Protein AF-X1JYY4-F1 (afdb_monomer_lite)

pLDDT: mean 80.19, std 21.96, range [27.48, 98.62]

Sequence (193 aa):
MLKKVIFFLTIFFLFSGRIVFSYWSSGLPEPIELAYSFTERDNQKGDFDLAREAQFNAVLDYSLLSRSEEHIENYLDLCNQFGFKVFVPLPYYDNETKILDKDEIKRQVERWKSHSAIYSWYILDEPVLHEVPRALQKEFYDFVKSLDSRPISMAVNGTNSAGKWKTYFSEEAFDILFLVVYPYVKGTAQYAE

Structure (mmCIF, N/CA/C/O backbone):
data_AF-X1JYY4-F1
#
_entry.id   AF-X1JYY4-F1
#
loop_
_atom_site.group_PDB
_atom_site.id
_atom_site.type_symbol
_atom_site.label_atom_id
_atom_site.label_alt_id
_atom_site.label_comp_id
_atom_site.label_asym_id
_atom_site.label_entity_id
_atom_site.label_seq_id
_atom_site.pdbx_PDB_ins_code
_atom_site.Cartn_x
_atom_site.Cartn_y
_atom_site.Cartn_z
_atom_site.occupancy
_atom_site.B_iso_or_equiv
_atom_site.auth_seq_id
_atom_site.auth_comp_id
_atom_site.auth_asym_id
_atom_site.auth_atom_id
_atom_site.pdbx_PDB_model_num
ATOM 1 N N . MET A 1 1 ? -11.266 -32.793 -3.870 1.00 36.59 1 MET A N 1
ATOM 2 C CA . MET A 1 1 ? -11.332 -32.560 -2.410 1.00 36.59 1 MET A CA 1
ATOM 3 C C . MET A 1 1 ? -12.656 -31.886 -2.079 1.00 36.59 1 MET A C 1
ATOM 5 O O . MET A 1 1 ? -13.112 -31.050 -2.845 1.00 36.59 1 MET A O 1
ATOM 9 N N . LEU A 1 2 ? -13.306 -32.361 -1.017 1.00 29.98 2 LEU A N 1
ATOM 10 C CA . LEU A 1 2 ? -14.715 -32.162 -0.661 1.00 29.98 2 LEU A CA 1
ATOM 11 C C . LEU A 1 2 ? -15.041 -30.696 -0.291 1.00 29.98 2 LEU A C 1
ATOM 13 O O . LEU A 1 2 ? -14.384 -30.133 0.582 1.00 29.98 2 LEU A O 1
ATOM 17 N N . LYS A 1 3 ? -16.083 -30.104 -0.897 1.00 31.23 3 LYS A N 1
ATOM 18 C CA . LYS A 1 3 ? -16.700 -28.852 -0.420 1.00 31.23 3 LYS A CA 1
ATOM 19 C C . LYS A 1 3 ? -17.420 -29.143 0.901 1.00 31.23 3 LYS A C 1
ATOM 21 O O . LYS A 1 3 ? -18.300 -30.000 0.930 1.00 31.23 3 LYS A O 1
ATOM 26 N N . LYS A 1 4 ? -17.053 -28.460 1.988 1.00 35.31 4 LYS A N 1
ATOM 27 C CA . LYS A 1 4 ? -17.782 -28.542 3.262 1.00 35.31 4 LYS A CA 1
ATOM 28 C C . LYS A 1 4 ? -18.900 -27.501 3.268 1.00 35.31 4 LYS A C 1
ATOM 30 O O . LYS A 1 4 ? -18.634 -26.309 3.194 1.00 35.31 4 LYS A O 1
ATOM 35 N N . VAL A 1 5 ? -20.137 -27.981 3.342 1.00 37.3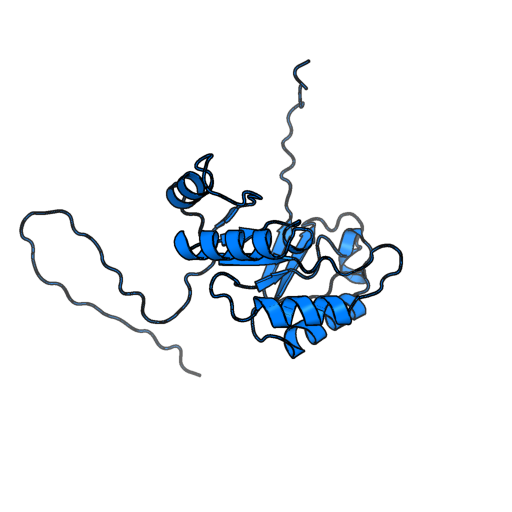8 5 VAL A N 1
ATOM 36 C CA . VAL A 1 5 ? -21.329 -27.202 3.693 1.00 37.38 5 VAL A CA 1
ATOM 37 C C . VAL A 1 5 ? -21.455 -27.245 5.214 1.00 37.38 5 VAL A C 1
ATOM 39 O O . VAL A 1 5 ? -21.357 -28.325 5.795 1.00 37.38 5 VAL A O 1
ATOM 42 N N . ILE A 1 6 ? -21.666 -26.096 5.855 1.00 33.28 6 ILE A N 1
ATOM 43 C CA . ILE A 1 6 ? -22.003 -26.015 7.279 1.00 33.28 6 ILE A CA 1
ATOM 44 C C . ILE A 1 6 ? -23.371 -25.343 7.384 1.00 33.28 6 ILE A C 1
ATOM 46 O O . ILE A 1 6 ? -23.544 -24.201 6.972 1.00 33.28 6 ILE A O 1
ATOM 50 N N . PHE A 1 7 ? -24.339 -26.088 7.914 1.00 27.48 7 PHE A N 1
ATOM 51 C CA . PHE A 1 7 ? -25.627 -25.583 8.374 1.00 27.48 7 PHE A CA 1
ATOM 52 C C . PHE A 1 7 ? -25.518 -25.341 9.879 1.00 27.48 7 PHE A C 1
ATOM 54 O O . PHE A 1 7 ? -25.084 -26.237 10.600 1.00 27.48 7 PHE A O 1
ATOM 61 N N . PHE A 1 8 ? -25.981 -24.189 10.358 1.00 28.59 8 PHE A N 1
ATOM 62 C CA . PHE A 1 8 ? -26.399 -24.050 11.749 1.00 28.59 8 PHE A CA 1
ATOM 63 C C . PHE A 1 8 ? -27.784 -23.422 11.793 1.00 28.59 8 PHE A C 1
ATOM 65 O O . PHE A 1 8 ? -28.005 -22.308 11.327 1.00 28.59 8 PHE A O 1
ATOM 72 N N . LEU A 1 9 ? -28.716 -24.192 12.342 1.00 30.77 9 LEU A N 1
ATOM 73 C CA . LEU A 1 9 ? -30.074 -23.790 12.643 1.00 30.77 9 LEU A CA 1
ATOM 74 C C . LEU A 1 9 ? -30.257 -23.998 14.143 1.00 30.77 9 LEU A C 1
ATOM 76 O O . LEU A 1 9 ? -30.171 -25.129 14.614 1.00 30.77 9 LEU A O 1
ATOM 80 N N . THR A 1 10 ? -30.536 -22.926 14.879 1.00 30.42 10 THR A N 1
ATOM 81 C CA . THR A 1 10 ? -31.195 -23.053 16.182 1.00 30.42 10 THR A CA 1
ATOM 82 C C . THR A 1 10 ? -32.094 -21.847 16.409 1.00 30.42 10 THR A C 1
ATOM 84 O O . THR A 1 10 ? -31.636 -20.710 16.452 1.00 30.42 10 THR A O 1
ATOM 87 N N . ILE A 1 11 ? -33.391 -22.133 16.506 1.00 36.34 11 ILE A N 1
ATOM 88 C CA . ILE A 1 11 ? -34.486 -21.214 16.818 1.00 36.34 11 ILE A CA 1
ATOM 89 C C . ILE A 1 11 ? -34.796 -21.360 18.310 1.00 36.34 11 ILE A C 1
ATOM 91 O O . ILE A 1 11 ? -34.953 -22.489 18.769 1.00 36.34 11 ILE A O 1
ATOM 95 N N . PHE A 1 12 ? -34.984 -20.250 19.031 1.00 29.80 12 PHE A N 1
ATOM 96 C CA . PHE A 1 12 ? -35.854 -20.203 20.212 1.00 29.80 12 PHE A CA 1
ATOM 97 C C . PHE A 1 12 ? -36.648 -18.887 20.263 1.00 29.80 12 PHE A C 1
ATOM 99 O O . PHE A 1 12 ? -36.239 -17.867 19.716 1.00 29.80 12 PHE A O 1
ATOM 106 N N . PHE A 1 13 ? -37.843 -18.992 20.844 1.00 31.72 13 PHE A N 1
ATOM 107 C CA . PHE A 1 13 ? -39.021 -18.144 20.660 1.00 31.72 13 PHE A CA 1
ATOM 108 C C . PHE A 1 13 ? -38.984 -16.741 21.301 1.00 31.72 13 PHE A C 1
ATOM 110 O O . PHE A 1 13 ? -38.351 -16.501 22.323 1.00 31.72 13 PHE A O 1
ATOM 117 N N . LEU A 1 14 ? -39.787 -15.873 20.672 1.00 39.22 14 LEU A N 1
ATOM 118 C CA . LEU A 1 14 ? -40.297 -14.541 21.029 1.00 39.22 14 LEU A CA 1
ATOM 119 C C . LEU A 1 14 ? -40.527 -14.264 22.525 1.00 39.22 14 LEU A C 1
ATOM 121 O O . LEU A 1 14 ? -41.313 -14.968 23.143 1.00 39.22 14 LEU A O 1
ATOM 125 N N . PHE A 1 15 ? -40.024 -13.123 23.015 1.00 35.31 15 PHE A N 1
ATOM 126 C CA . PHE A 1 15 ? -40.777 -12.167 23.844 1.00 35.31 15 PHE A CA 1
ATOM 127 C C . PHE A 1 15 ? -40.139 -10.767 23.720 1.00 35.31 15 PHE A C 1
ATOM 129 O O . PHE A 1 15 ? -38.940 -10.615 23.910 1.00 35.31 15 PHE A O 1
ATOM 136 N N . SER A 1 16 ? -40.955 -9.778 23.336 1.00 46.66 16 SER A N 1
ATOM 137 C CA . SER A 1 16 ? -40.763 -8.314 23.418 1.00 46.66 16 SER A CA 1
ATOM 138 C C . SER A 1 16 ? -39.333 -7.746 23.540 1.00 46.66 16 SER A C 1
ATOM 140 O O . SER A 1 16 ? -38.724 -7.795 24.605 1.00 46.66 16 SER A O 1
ATOM 142 N N . GLY A 1 17 ? -38.892 -7.022 22.510 1.00 38.91 17 GLY A N 1
ATOM 143 C CA . GLY A 1 17 ? -37.749 -6.106 22.586 1.00 38.91 17 GLY A CA 1
ATOM 144 C C . GLY A 1 17 ? -36.721 -6.382 21.499 1.00 38.91 17 GLY A C 1
ATOM 145 O O . GLY A 1 17 ? -36.408 -7.531 21.220 1.00 38.91 17 GLY A O 1
ATOM 146 N N . ARG A 1 18 ? -36.264 -5.308 20.847 1.00 40.97 18 ARG A N 1
ATOM 147 C CA . ARG A 1 18 ? -35.261 -5.262 19.770 1.00 40.97 18 ARG A CA 1
ATOM 148 C C . ARG A 1 18 ? -34.323 -6.475 19.752 1.00 40.97 18 ARG A C 1
ATOM 150 O O . ARG A 1 18 ? -33.502 -6.646 20.648 1.00 40.97 18 ARG A O 1
ATOM 157 N N . ILE A 1 19 ? -34.422 -7.262 18.684 1.00 38.00 19 ILE A N 1
ATOM 158 C CA . ILE A 1 19 ? -33.446 -8.299 18.362 1.00 38.00 19 ILE A CA 1
ATOM 159 C C . ILE A 1 19 ? -32.136 -7.582 18.028 1.00 38.00 19 ILE A C 1
ATOM 161 O O . ILE A 1 19 ? -31.987 -7.007 16.952 1.00 38.00 19 ILE A O 1
ATOM 165 N N . VAL A 1 20 ? -31.204 -7.579 18.976 1.00 36.88 20 VAL A N 1
ATOM 166 C CA . VAL A 1 20 ? -29.798 -7.290 18.709 1.00 36.88 20 VAL A CA 1
ATOM 167 C C . VAL A 1 20 ? -29.191 -8.609 18.259 1.00 36.88 20 VAL A C 1
ATOM 169 O O . VAL A 1 20 ? -29.018 -9.527 19.059 1.00 36.88 20 VAL A O 1
ATOM 172 N N . PHE A 1 21 ? -28.906 -8.731 16.966 1.00 34.28 21 PHE A N 1
ATOM 173 C CA . PHE A 1 21 ? -28.069 -9.815 16.476 1.00 34.28 21 PHE A CA 1
ATOM 174 C C . PHE A 1 21 ? -26.639 -9.544 16.945 1.00 34.28 21 PHE A C 1
ATOM 176 O O . PHE A 1 21 ? -25.903 -8.796 16.309 1.00 34.28 21 PHE A O 1
ATOM 183 N N . SER A 1 22 ? -26.230 -10.142 18.063 1.00 36.78 22 SER A N 1
ATOM 184 C CA . SER A 1 22 ? -24.809 -10.301 18.353 1.00 36.78 22 SER A CA 1
ATOM 185 C C . SER A 1 22 ? -24.292 -11.437 17.472 1.00 36.78 22 SER A C 1
ATOM 187 O O . SER A 1 22 ? -24.305 -12.606 17.866 1.00 36.78 22 SER A O 1
ATOM 189 N N . TYR A 1 23 ? -23.883 -11.115 16.247 1.00 39.69 23 TYR A N 1
ATOM 190 C CA . TYR A 1 23 ? -23.052 -12.031 15.480 1.00 39.69 23 TYR A CA 1
ATOM 191 C C . TYR A 1 23 ? -21.694 -12.102 16.166 1.00 39.69 23 TYR A C 1
ATOM 193 O O . TYR A 1 23 ? -20.852 -11.219 16.028 1.00 39.69 23 TYR A O 1
ATOM 201 N N . TRP A 1 24 ? -21.480 -13.165 16.936 1.00 37.69 24 TRP A N 1
ATOM 202 C CA . TRP A 1 24 ? -20.137 -13.552 17.326 1.00 37.69 24 TRP A CA 1
ATOM 203 C C . TRP A 1 24 ? -19.495 -14.199 16.093 1.00 37.69 24 TRP A C 1
ATOM 205 O O . TRP A 1 24 ? -19.620 -15.400 15.861 1.00 37.69 24 TRP A O 1
ATOM 215 N N . SER A 1 25 ? -18.899 -13.368 15.234 1.00 37.44 25 SER A N 1
ATOM 216 C CA . SER A 1 25 ? -18.119 -13.827 14.086 1.00 37.44 25 SER A CA 1
ATOM 217 C C . SER A 1 25 ? -16.804 -14.405 14.599 1.00 37.44 25 SER A C 1
ATOM 219 O O . SER A 1 25 ? -15.826 -13.703 14.855 1.00 37.44 25 SER A O 1
ATOM 221 N N . SER A 1 26 ? -16.792 -15.715 14.821 1.00 44.28 26 SER A N 1
ATOM 222 C CA . SER A 1 26 ? -15.558 -16.459 15.006 1.00 44.28 26 SER A CA 1
ATOM 223 C C . SER A 1 26 ? -14.869 -16.638 13.648 1.00 44.28 26 SER A C 1
ATOM 225 O O . SER A 1 26 ? -15.273 -17.489 12.857 1.00 44.28 26 SER A O 1
ATOM 227 N N . GLY A 1 27 ? -13.778 -15.904 13.422 1.00 48.97 27 GLY A N 1
ATOM 228 C CA . GLY A 1 27 ? -12.585 -16.511 12.821 1.00 48.97 27 GLY A CA 1
ATOM 229 C C . GLY A 1 27 ? -12.212 -16.183 11.376 1.00 48.97 27 GLY A C 1
ATOM 230 O O . GLY A 1 27 ? -11.306 -16.838 10.870 1.00 48.97 27 GLY A O 1
ATOM 231 N N . LEU A 1 28 ? -12.807 -15.184 10.724 1.00 43.47 28 LEU A N 1
ATOM 232 C CA . LEU A 1 28 ? -12.236 -14.584 9.510 1.00 43.47 28 LEU A CA 1
ATOM 233 C C . LEU A 1 28 ? -12.410 -13.060 9.583 1.00 43.47 28 LEU A C 1
ATOM 235 O O . LEU A 1 28 ? -13.493 -12.621 9.972 1.00 43.47 28 LEU A O 1
ATOM 239 N N . PRO A 1 29 ? -11.382 -12.245 9.266 1.00 55.47 29 PRO A N 1
ATOM 240 C CA . PRO A 1 29 ? -11.588 -10.808 9.111 1.00 55.47 29 PRO A CA 1
ATOM 241 C C . PRO A 1 29 ? -12.682 -10.597 8.062 1.00 55.47 29 PRO A C 1
ATOM 243 O O . PRO A 1 29 ? -12.663 -11.262 7.023 1.00 55.47 29 PRO A O 1
ATOM 246 N N . GLU A 1 30 ? -13.651 -9.729 8.362 1.00 61.47 30 GLU A N 1
ATOM 247 C CA . GLU A 1 30 ? -14.709 -9.385 7.412 1.00 61.47 30 GLU A CA 1
ATOM 248 C C . GLU A 1 30 ? -14.079 -8.999 6.063 1.00 61.47 30 GLU A C 1
ATOM 250 O O . GLU A 1 30 ? -13.022 -8.351 6.046 1.00 61.47 30 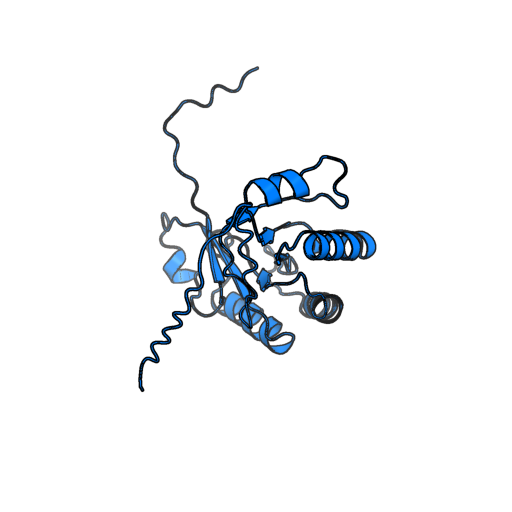GLU A O 1
ATOM 255 N N . PRO A 1 31 ? -14.653 -9.445 4.930 1.00 69.31 31 PRO A N 1
ATOM 256 C CA . PRO A 1 31 ? -14.158 -9.033 3.626 1.00 69.31 31 PRO A CA 1
ATOM 257 C C . PRO A 1 31 ? -14.194 -7.505 3.544 1.00 69.31 31 PRO A C 1
ATOM 259 O O . PRO A 1 31 ? -15.103 -6.873 4.076 1.00 69.31 31 PRO A O 1
ATOM 262 N N . ILE A 1 32 ? -13.206 -6.897 2.892 1.00 69.44 32 ILE A N 1
ATOM 263 C CA . ILE A 1 32 ? -13.268 -5.459 2.634 1.00 69.44 32 ILE A CA 1
ATOM 264 C C . ILE A 1 32 ? -14.352 -5.226 1.590 1.00 69.44 32 ILE A C 1
ATOM 266 O O . ILE A 1 32 ? -14.244 -5.717 0.467 1.00 69.44 32 ILE A O 1
ATOM 270 N N . GLU A 1 33 ? -15.396 -4.503 1.980 1.00 63.25 33 GLU A N 1
ATOM 271 C CA . GLU A 1 33 ? -16.565 -4.258 1.134 1.00 63.25 33 GLU A CA 1
ATOM 272 C C . GLU A 1 33 ? -16.468 -2.887 0.469 1.00 63.25 33 GLU A C 1
ATOM 274 O O . GLU A 1 33 ? -16.776 -2.743 -0.714 1.00 63.25 33 GLU A O 1
ATOM 279 N N . LEU A 1 34 ? -15.980 -1.889 1.210 1.00 63.00 34 LEU A N 1
ATOM 280 C CA . LEU A 1 34 ? -15.858 -0.512 0.752 1.00 63.00 34 LEU A CA 1
ATOM 281 C C . LEU A 1 34 ? -14.625 0.143 1.387 1.00 63.00 34 LEU A C 1
ATOM 283 O O . LEU A 1 34 ? -14.460 0.121 2.611 1.00 63.00 34 LEU A O 1
ATOM 287 N N . ALA A 1 35 ? -13.781 0.747 0.544 1.00 72.31 35 ALA A N 1
ATOM 288 C CA . ALA A 1 35 ? -12.615 1.516 0.966 1.00 72.31 35 ALA A CA 1
ATOM 289 C C . ALA A 1 35 ? -12.848 3.022 0.772 1.00 72.31 35 ALA A C 1
ATOM 291 O O . ALA A 1 35 ? -13.254 3.441 -0.313 1.00 72.31 35 ALA A O 1
ATOM 292 N N . TYR A 1 36 ? -12.579 3.828 1.801 1.00 73.81 36 TYR A N 1
ATOM 293 C CA . TYR A 1 36 ? -12.658 5.294 1.740 1.00 73.81 36 TYR A CA 1
ATOM 294 C C . TYR A 1 36 ? -11.274 5.929 1.918 1.00 73.81 36 TYR A C 1
ATOM 296 O O . TYR A 1 36 ? -10.419 5.381 2.610 1.00 73.81 36 TYR A O 1
ATOM 304 N N . SER A 1 37 ? -11.030 7.088 1.309 1.00 74.56 37 SER A N 1
ATOM 305 C CA . SER A 1 37 ? -9.772 7.816 1.499 1.00 74.56 37 SER A CA 1
ATOM 306 C C . SER A 1 37 ? -9.997 9.004 2.425 1.00 74.56 37 SER A C 1
ATOM 308 O O . SER A 1 37 ? -10.709 9.942 2.071 1.00 74.56 37 SER A O 1
ATOM 310 N N . PHE A 1 38 ? -9.396 8.959 3.613 1.00 77.62 38 PHE A N 1
ATOM 311 C CA . PHE A 1 38 ? -9.283 10.100 4.520 1.00 77.62 38 PHE A CA 1
ATOM 312 C C . PHE A 1 38 ? -7.835 10.233 4.991 1.00 77.62 38 PHE A C 1
ATOM 314 O O . PHE A 1 38 ? -7.131 9.234 5.133 1.00 77.62 38 PHE A O 1
ATOM 321 N N . THR A 1 39 ? -7.406 11.466 5.259 1.00 72.75 39 THR A N 1
ATOM 322 C CA . THR A 1 39 ? -6.036 11.803 5.691 1.00 72.75 39 THR A CA 1
ATOM 323 C C . THR A 1 39 ? -6.015 12.445 7.084 1.00 72.75 39 THR A C 1
ATOM 325 O O . THR A 1 39 ? -5.094 13.194 7.422 1.00 72.75 39 THR A O 1
ATOM 328 N N . GLU A 1 40 ? -7.095 12.289 7.855 1.00 74.31 40 GLU A N 1
ATOM 329 C CA . GLU A 1 40 ? -7.251 12.942 9.156 1.00 74.31 40 GLU A CA 1
ATOM 330 C C . GLU A 1 40 ? -6.521 12.162 10.255 1.00 74.31 40 GLU A C 1
ATOM 332 O O . GLU A 1 40 ? -6.623 10.941 10.335 1.00 74.31 40 GLU A O 1
ATOM 337 N N . ARG A 1 41 ? -5.795 12.874 11.126 1.00 75.62 41 ARG A N 1
ATOM 338 C CA . ARG A 1 41 ? -5.085 12.276 12.277 1.00 75.62 41 ARG A CA 1
ATOM 339 C C . ARG A 1 41 ? -5.973 12.071 13.503 1.00 75.62 41 ARG A C 1
ATOM 341 O O . ARG A 1 41 ? -5.592 11.386 14.443 1.00 75.62 41 ARG A O 1
ATOM 348 N N . ASP A 1 42 ? -7.077 12.802 13.539 1.00 77.00 42 ASP A N 1
ATOM 349 C CA . ASP A 1 42 ? -8.050 12.861 14.615 1.00 77.00 42 ASP A CA 1
ATOM 350 C C . ASP A 1 42 ? -9.441 12.944 13.981 1.00 77.00 42 ASP A C 1
ATOM 352 O O . ASP A 1 42 ? -9.582 13.354 12.834 1.00 77.00 42 ASP A O 1
ATOM 356 N N . ASN A 1 43 ? -10.474 12.522 14.707 1.00 84.06 43 ASN A N 1
ATOM 357 C CA . ASN A 1 43 ? -11.849 12.525 14.203 1.00 84.06 43 ASN A CA 1
ATOM 358 C C . ASN A 1 43 ? -12.588 13.829 14.568 1.00 84.06 43 ASN A C 1
ATOM 360 O O . ASN A 1 43 ? -13.766 13.809 14.918 1.00 84.06 43 ASN A O 1
ATOM 364 N N . GLN A 1 44 ? -11.906 14.981 14.567 1.00 86.50 44 GLN A N 1
ATOM 365 C CA . GLN A 1 44 ? -12.540 16.243 14.978 1.00 86.50 44 GLN A CA 1
ATOM 366 C C . GLN A 1 44 ? -13.632 16.707 14.010 1.00 86.50 44 GLN A C 1
ATOM 368 O O . GLN A 1 44 ? -14.567 17.387 14.436 1.00 86.50 44 GLN A O 1
ATOM 373 N N . LYS A 1 45 ? -13.530 16.347 12.725 1.00 84.38 45 LYS A N 1
ATOM 374 C CA . LYS A 1 45 ? -14.540 16.689 11.714 1.00 84.38 45 LYS A CA 1
ATOM 375 C C . LYS A 1 45 ? -15.635 15.633 11.557 1.00 84.38 45 LYS A C 1
ATOM 377 O O . LYS A 1 45 ? -16.606 15.887 10.852 1.00 84.38 45 LYS A O 1
ATOM 382 N N . GLY A 1 46 ? -15.517 14.497 12.249 1.00 86.94 46 GLY A N 1
ATOM 383 C CA . GLY A 1 46 ? -16.494 13.409 12.202 1.00 86.94 46 GLY A CA 1
ATOM 384 C C . GLY A 1 46 ? -16.377 12.498 10.976 1.00 86.94 46 GLY A C 1
ATOM 385 O O . GLY A 1 46 ? -17.277 11.692 10.750 1.00 86.94 46 GLY A O 1
ATOM 386 N N . ASP A 1 47 ? -15.299 12.585 10.190 1.00 85.50 47 ASP A N 1
ATOM 387 C CA . ASP A 1 47 ? -15.126 11.789 8.966 1.00 85.50 47 ASP A CA 1
ATOM 388 C C . ASP A 1 47 ? -15.139 10.275 9.245 1.00 85.50 47 ASP A C 1
ATOM 390 O O . ASP A 1 47 ? -15.737 9.510 8.484 1.00 85.50 47 ASP A O 1
ATOM 394 N N . PHE A 1 48 ? -14.555 9.824 10.363 1.00 88.50 48 PHE A N 1
ATOM 395 C CA . PHE A 1 48 ? -14.590 8.408 10.752 1.00 88.50 48 PHE A CA 1
ATOM 396 C C . PHE A 1 48 ? -15.991 7.967 11.183 1.00 88.50 48 PHE A C 1
ATOM 398 O O . PHE A 1 48 ? -16.386 6.830 10.911 1.00 88.50 48 PHE A O 1
ATOM 405 N N . ASP A 1 49 ? -16.753 8.843 11.847 1.00 90.81 49 ASP A N 1
ATOM 406 C CA . ASP A 1 49 ? -18.140 8.546 12.210 1.00 90.81 49 ASP A CA 1
ATOM 407 C C . ASP A 1 49 ? -19.001 8.403 10.954 1.00 90.81 49 ASP A C 1
ATOM 409 O O . ASP A 1 49 ? -19.689 7.393 10.810 1.00 90.81 49 ASP A O 1
ATOM 413 N N . LEU A 1 50 ? -18.887 9.344 10.011 1.00 88.94 50 LEU A N 1
ATOM 414 C CA . LEU A 1 50 ? -19.597 9.303 8.731 1.00 88.94 50 LEU A CA 1
ATOM 415 C C . LEU A 1 50 ? -19.233 8.059 7.914 1.00 88.94 50 LEU A C 1
ATOM 417 O O . LEU A 1 50 ? -20.120 7.383 7.393 1.00 88.94 50 LEU A O 1
ATOM 421 N N . ALA A 1 51 ? -17.945 7.714 7.828 1.00 88.62 51 ALA A N 1
ATOM 422 C CA . ALA A 1 51 ? -17.497 6.516 7.123 1.00 88.62 51 ALA A CA 1
ATOM 423 C C . ALA A 1 51 ? -18.061 5.234 7.761 1.00 88.62 51 ALA A C 1
ATOM 425 O O . ALA A 1 51 ? -18.504 4.329 7.052 1.00 88.62 51 ALA A O 1
ATOM 426 N N . ARG A 1 52 ? -18.114 5.166 9.097 1.00 87.56 52 ARG A N 1
ATOM 427 C CA . ARG A 1 52 ? -18.683 4.018 9.816 1.00 87.56 52 ARG A CA 1
ATOM 428 C C . ARG A 1 52 ? -20.198 3.935 9.631 1.00 87.56 52 ARG A C 1
ATOM 430 O O . ARG A 1 52 ? -20.726 2.846 9.426 1.00 87.56 52 ARG A O 1
ATOM 437 N N . GLU A 1 53 ? -20.903 5.065 9.683 1.00 89.75 53 GLU A N 1
ATOM 438 C CA . GLU A 1 53 ? -22.347 5.146 9.410 1.00 89.75 53 GLU A CA 1
ATOM 439 C C . GLU A 1 53 ? -22.684 4.705 7.983 1.00 89.75 53 GLU A C 1
ATOM 441 O O . GLU A 1 53 ? -23.672 4.003 7.768 1.00 89.75 53 GLU A O 1
ATOM 446 N N . ALA A 1 54 ? -21.825 5.049 7.023 1.00 88.31 54 ALA A N 1
ATOM 447 C CA . ALA A 1 54 ? -21.912 4.605 5.636 1.00 88.31 54 ALA A CA 1
ATOM 448 C C . ALA A 1 54 ? -21.396 3.167 5.407 1.00 88.31 54 ALA A C 1
ATOM 450 O O . ALA A 1 54 ? -21.346 2.716 4.265 1.00 88.31 54 ALA A O 1
ATOM 451 N N . GLN A 1 55 ? -21.053 2.438 6.475 1.00 88.62 55 GLN A N 1
ATOM 452 C CA . GLN A 1 55 ? -20.616 1.037 6.457 1.00 88.62 55 GLN A CA 1
ATOM 453 C C . GLN A 1 55 ? -19.318 0.773 5.677 1.00 88.62 55 GLN A C 1
ATOM 455 O O . GLN A 1 55 ? -19.086 -0.343 5.213 1.00 88.62 55 GLN A O 1
ATOM 460 N N . PHE A 1 56 ? -18.433 1.767 5.561 1.00 89.69 56 PHE A N 1
ATOM 461 C CA . PHE A 1 56 ? -17.058 1.500 5.146 1.00 89.69 56 PHE A CA 1
ATOM 462 C C . PHE A 1 56 ? -16.354 0.669 6.224 1.00 89.69 56 PHE A C 1
ATOM 464 O O . PHE A 1 56 ? -16.569 0.872 7.419 1.00 89.69 56 PHE A O 1
ATOM 471 N N . ASN A 1 57 ? -15.492 -0.257 5.809 1.00 90.31 57 ASN A N 1
ATOM 472 C CA . ASN A 1 57 ? -14.708 -1.087 6.729 1.00 90.31 57 ASN A CA 1
ATOM 473 C C . ASN A 1 57 ? -13.207 -1.083 6.411 1.00 90.31 57 ASN A C 1
ATOM 475 O O . ASN A 1 57 ? -12.419 -1.699 7.133 1.00 90.31 57 ASN A O 1
ATOM 479 N N . ALA A 1 58 ? -12.788 -0.348 5.378 1.00 92.69 58 ALA A N 1
ATOM 480 C CA . ALA A 1 58 ? -11.385 -0.154 5.065 1.00 92.69 58 ALA A CA 1
ATOM 481 C C . ALA A 1 58 ? -11.067 1.221 4.484 1.00 92.69 58 ALA A C 1
ATOM 483 O O . ALA A 1 58 ? -11.960 1.967 4.078 1.00 92.69 58 ALA A O 1
ATOM 484 N N . VAL A 1 59 ? -9.781 1.576 4.498 1.00 92.75 59 VAL A N 1
ATOM 485 C CA . VAL A 1 59 ? -9.311 2.928 4.194 1.00 92.75 59 VAL A CA 1
ATOM 486 C C . VAL A 1 59 ? -7.932 2.926 3.541 1.00 92.75 59 VAL A C 1
ATOM 488 O O . VAL A 1 59 ? -7.113 2.038 3.795 1.00 92.75 59 VAL A O 1
ATOM 491 N N . LEU A 1 60 ? -7.679 3.924 2.695 1.00 91.31 60 LEU A N 1
ATOM 492 C CA . LEU A 1 60 ? -6.398 4.145 2.019 1.00 91.31 60 LEU A CA 1
ATOM 493 C C . LEU A 1 60 ? -6.050 5.640 2.036 1.00 91.31 60 LEU A C 1
ATOM 495 O O . LEU A 1 60 ? -6.715 6.445 1.383 1.00 91.31 60 LEU A O 1
ATOM 499 N N . ASP A 1 61 ? -4.982 6.001 2.746 1.00 91.44 61 ASP A N 1
ATOM 500 C CA . ASP A 1 61 ? -4.319 7.304 2.635 1.00 91.44 61 ASP A CA 1
ATOM 501 C C . ASP A 1 61 ? -3.004 7.119 1.879 1.00 91.44 61 ASP A C 1
ATOM 503 O O . ASP A 1 61 ? -2.034 6.607 2.435 1.00 91.44 61 ASP A O 1
ATOM 507 N N . TYR A 1 62 ? -2.960 7.561 0.620 1.00 88.81 62 TYR A N 1
ATOM 508 C CA . TYR A 1 62 ? -1.779 7.475 -0.247 1.00 88.81 62 TYR A CA 1
ATOM 509 C C . TYR A 1 62 ? -0.543 8.198 0.313 1.00 88.81 62 TYR A C 1
ATOM 511 O O . TYR A 1 62 ? 0.581 7.877 -0.067 1.00 88.81 62 TYR A O 1
ATOM 519 N N . SER A 1 63 ? -0.736 9.164 1.215 1.00 90.19 63 SER A N 1
ATOM 520 C CA . SER A 1 63 ? 0.326 9.986 1.798 1.00 90.19 63 SER A CA 1
ATOM 521 C C . SER A 1 63 ? 0.792 9.515 3.176 1.00 90.19 63 SER A C 1
ATOM 523 O O . SER A 1 63 ? 1.686 10.142 3.750 1.00 90.19 63 SER A O 1
ATOM 525 N N . LEU A 1 64 ? 0.214 8.431 3.712 1.00 93.19 64 LEU A N 1
ATOM 526 C CA . LEU A 1 64 ? 0.383 8.026 5.111 1.00 93.19 64 LEU A CA 1
ATOM 527 C C . LEU A 1 64 ? 1.856 7.946 5.534 1.00 93.19 64 LEU A C 1
ATOM 529 O O . LEU A 1 64 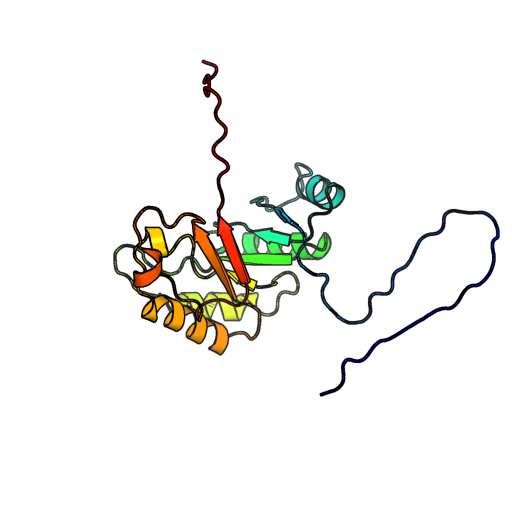? 2.258 8.590 6.501 1.00 93.19 64 LEU A O 1
ATOM 533 N N . LEU A 1 65 ? 2.689 7.219 4.781 1.00 93.81 65 LEU A N 1
ATOM 534 C CA . LEU A 1 65 ? 4.101 7.017 5.136 1.00 93.81 65 LEU A CA 1
ATOM 535 C C . LEU A 1 65 ? 5.016 8.220 4.851 1.00 93.81 65 LEU A C 1
ATOM 537 O O . LEU A 1 65 ? 6.205 8.178 5.162 1.00 93.81 65 LEU A O 1
ATOM 541 N N . SER A 1 66 ? 4.479 9.312 4.305 1.00 91.25 66 SER A N 1
ATOM 542 C CA . SER A 1 66 ? 5.183 10.597 4.201 1.00 91.25 66 SER A CA 1
ATOM 543 C C . SER A 1 66 ? 4.968 11.493 5.430 1.00 91.25 66 SER A C 1
ATOM 545 O O . SER A 1 66 ? 5.512 12.597 5.490 1.00 91.25 66 SER A O 1
ATOM 547 N N . ARG A 1 67 ? 4.151 11.064 6.402 1.00 92.75 67 ARG A N 1
ATOM 548 C CA . ARG A 1 67 ? 3.865 11.800 7.644 1.00 92.75 67 ARG A CA 1
ATOM 549 C C . ARG A 1 67 ? 4.866 11.454 8.751 1.00 92.75 67 ARG A C 1
ATOM 551 O O . ARG A 1 67 ? 5.692 10.556 8.614 1.00 92.75 67 ARG A O 1
ATOM 558 N N . SER A 1 68 ? 4.798 12.188 9.864 1.00 94.44 68 SER A N 1
ATOM 559 C CA . SER A 1 68 ? 5.584 11.851 11.055 1.00 94.44 68 SER A CA 1
ATOM 560 C C . SER A 1 68 ? 5.149 10.503 11.632 1.00 94.44 68 SER A C 1
ATOM 562 O O . SER A 1 68 ? 3.993 10.106 11.514 1.00 94.44 68 SER A O 1
ATOM 564 N N . GLU A 1 69 ? 6.064 9.817 12.313 1.00 95.44 69 GLU A N 1
ATOM 565 C CA . GLU A 1 69 ? 5.776 8.508 12.912 1.00 95.44 69 GLU A CA 1
ATOM 566 C C . GLU A 1 69 ? 4.636 8.581 13.940 1.00 95.44 69 GLU A C 1
ATOM 568 O O . GLU A 1 69 ? 3.759 7.728 13.929 1.00 95.44 69 GLU A O 1
ATOM 573 N N . GLU A 1 70 ? 4.585 9.647 14.746 1.00 95.25 70 GLU A N 1
ATOM 574 C CA . GLU A 1 70 ? 3.475 9.923 15.672 1.00 95.25 70 GLU A CA 1
ATOM 575 C C . GLU A 1 70 ? 2.128 10.044 14.941 1.00 95.25 70 GLU A C 1
ATOM 577 O O . GLU A 1 70 ? 1.105 9.562 15.416 1.00 95.25 70 GLU A O 1
ATOM 582 N N . HIS A 1 71 ? 2.107 10.681 13.767 1.00 94.12 71 HIS A N 1
ATOM 583 C CA . HIS A 1 71 ? 0.883 10.799 12.980 1.00 94.12 71 HIS A CA 1
ATOM 584 C C . HIS A 1 71 ? 0.433 9.436 12.453 1.00 94.12 71 HIS A C 1
ATOM 586 O O . HIS A 1 71 ? -0.754 9.132 12.506 1.00 94.12 71 HIS A O 1
ATOM 592 N N . ILE A 1 72 ? 1.371 8.624 11.957 1.00 95.62 72 ILE A N 1
ATOM 593 C CA . ILE A 1 72 ? 1.078 7.282 11.441 1.00 95.62 72 ILE A CA 1
ATOM 594 C C . ILE A 1 72 ? 0.511 6.402 12.560 1.00 95.62 72 ILE A C 1
ATOM 596 O O . ILE A 1 72 ? -0.513 5.757 12.359 1.00 95.62 72 ILE A O 1
ATOM 600 N N . GLU A 1 73 ? 1.134 6.412 13.739 1.00 96.25 73 GLU A N 1
ATOM 601 C CA . GLU A 1 73 ? 0.673 5.651 14.905 1.00 96.25 73 GLU A CA 1
ATOM 602 C C . GLU A 1 73 ? -0.745 6.062 15.314 1.00 96.25 73 GLU A C 1
ATOM 604 O O . GLU A 1 73 ? -1.643 5.223 15.325 1.00 96.25 73 GLU A O 1
ATOM 609 N N . ASN A 1 74 ? -0.985 7.365 15.503 1.00 95.25 74 ASN A N 1
ATOM 610 C CA . ASN A 1 74 ? -2.308 7.885 15.855 1.00 95.25 74 ASN A CA 1
ATOM 611 C C . ASN A 1 74 ? -3.378 7.538 14.806 1.00 95.25 74 ASN A C 1
ATOM 613 O O . ASN A 1 74 ? -4.501 7.183 15.160 1.00 95.25 74 ASN A O 1
ATOM 617 N N . TYR A 1 75 ? -3.041 7.619 13.516 1.00 95.12 75 TYR A N 1
ATOM 618 C CA . TYR A 1 75 ? -3.955 7.259 12.432 1.00 95.12 75 TYR A CA 1
ATOM 619 C C . TYR A 1 75 ? -4.333 5.776 12.480 1.00 95.12 75 TYR A C 1
ATOM 621 O O . TYR A 1 75 ? -5.509 5.420 12.363 1.00 95.12 75 TYR A O 1
ATOM 629 N N . LEU A 1 76 ? -3.341 4.898 12.653 1.00 96.38 76 LEU A N 1
ATOM 630 C CA . LEU A 1 76 ? -3.558 3.459 12.716 1.00 96.38 76 LEU A CA 1
ATOM 631 C C . LEU A 1 76 ? -4.361 3.073 13.969 1.00 96.38 76 LEU A C 1
ATOM 633 O O . LEU A 1 76 ? -5.290 2.265 13.858 1.00 96.38 76 LEU A O 1
ATOM 637 N N . ASP A 1 77 ? -4.067 3.676 15.122 1.00 96.19 77 ASP A N 1
ATOM 638 C CA . ASP A 1 77 ? -4.815 3.490 16.369 1.00 96.19 77 ASP A CA 1
ATOM 639 C C . ASP A 1 77 ? -6.274 3.923 16.215 1.00 96.19 77 ASP A C 1
ATOM 641 O O . ASP A 1 77 ? -7.191 3.186 16.591 1.00 96.19 77 ASP A O 1
ATOM 645 N N . LEU A 1 78 ? -6.505 5.080 15.593 1.00 94.06 78 LEU A N 1
ATOM 646 C CA . LEU A 1 78 ? -7.844 5.594 15.330 1.00 94.06 78 LEU A CA 1
ATOM 647 C C . LEU A 1 78 ? -8.618 4.671 14.378 1.00 94.06 78 LEU A C 1
ATOM 649 O O . LEU A 1 78 ? -9.768 4.323 14.650 1.00 94.06 78 LEU A O 1
ATOM 653 N N . CYS A 1 79 ? -7.979 4.186 13.309 1.00 94.06 79 CYS A N 1
ATOM 654 C CA . CYS A 1 79 ? -8.574 3.178 12.429 1.00 94.06 79 CYS A CA 1
ATOM 655 C C . CYS A 1 79 ? -8.948 1.911 13.205 1.00 94.06 79 CYS A C 1
ATOM 657 O O . CYS A 1 79 ? -10.067 1.418 13.071 1.00 94.06 79 CYS A O 1
ATOM 659 N N . ASN A 1 80 ? -8.059 1.415 14.068 1.00 95.12 80 ASN A N 1
ATOM 660 C CA . ASN A 1 80 ? -8.326 0.241 14.893 1.00 95.12 80 ASN A CA 1
ATOM 661 C C . ASN A 1 80 ? -9.502 0.463 15.857 1.00 95.12 80 ASN A C 1
ATOM 663 O O . ASN A 1 80 ? -10.355 -0.412 15.988 1.00 95.12 80 ASN A O 1
ATOM 667 N N . GLN A 1 81 ? -9.576 1.637 16.493 1.00 94.25 81 GLN A N 1
ATOM 668 C CA . GLN A 1 81 ? -10.660 2.016 17.402 1.00 94.25 81 GLN A CA 1
ATOM 669 C C . GLN A 1 81 ? -12.023 2.032 16.699 1.00 94.25 81 GLN A C 1
ATOM 671 O O . GLN A 1 81 ? -13.025 1.619 17.283 1.00 94.25 81 GLN A O 1
ATOM 676 N N . PHE A 1 82 ? -12.065 2.499 15.452 1.00 92.81 82 PHE A N 1
ATOM 677 C CA . PHE A 1 82 ? -13.291 2.577 14.658 1.00 92.81 82 PHE A CA 1
ATOM 678 C C . PHE A 1 82 ? -13.588 1.304 13.853 1.00 92.81 82 PHE A C 1
ATOM 680 O O . PHE A 1 82 ? -14.640 1.218 13.224 1.00 92.81 82 PHE A O 1
ATOM 687 N N . GLY A 1 83 ? -12.706 0.302 13.908 1.00 92.12 83 GLY A N 1
ATOM 688 C CA . GLY A 1 83 ? -12.867 -0.969 13.202 1.00 92.12 83 GLY A CA 1
ATOM 689 C C . GLY A 1 83 ? -12.452 -0.938 11.728 1.00 92.12 83 GLY A C 1
ATOM 690 O O . GLY A 1 83 ? -12.712 -1.902 11.013 1.00 92.12 83 GLY A O 1
ATOM 691 N N . PHE A 1 84 ? -11.783 0.121 11.269 1.00 93.69 84 PHE A N 1
ATOM 692 C CA . PHE A 1 84 ? -11.285 0.222 9.902 1.00 93.69 84 PHE A CA 1
ATOM 693 C C . PHE A 1 84 ? -10.000 -0.580 9.690 1.00 93.69 84 PHE A C 1
ATOM 695 O O . PHE A 1 84 ? -9.072 -0.585 10.506 1.00 93.69 84 PHE A O 1
ATOM 702 N N . LYS A 1 85 ? -9.932 -1.227 8.529 1.00 95.44 85 LYS A N 1
ATOM 703 C CA . LYS A 1 85 ? -8.731 -1.851 7.980 1.00 95.44 85 LYS A CA 1
ATOM 704 C C . LYS A 1 85 ? -7.978 -0.903 7.057 1.00 95.44 85 LYS A C 1
ATOM 706 O O . LYS A 1 85 ? -8.584 -0.173 6.291 1.00 95.44 85 LYS A O 1
ATOM 711 N N . VAL A 1 86 ? -6.651 -0.926 7.097 1.00 95.56 86 VAL A N 1
ATOM 712 C CA . VAL A 1 86 ? -5.816 0.040 6.369 1.00 95.56 86 VAL A CA 1
ATOM 713 C C . VAL A 1 86 ? -5.023 -0.655 5.266 1.00 95.56 86 VAL A C 1
ATOM 715 O O . VAL A 1 86 ? -4.332 -1.651 5.512 1.00 95.56 86 VAL A O 1
ATOM 718 N N . PHE A 1 87 ? -5.114 -0.107 4.056 1.00 95.81 87 PHE A N 1
ATOM 719 C CA . PHE A 1 87 ? -4.182 -0.353 2.957 1.00 95.81 87 PHE A CA 1
ATOM 720 C C . PHE A 1 87 ? -3.014 0.627 3.113 1.00 95.81 87 PHE A C 1
ATOM 722 O O . PHE A 1 87 ? -3.179 1.821 2.882 1.00 95.81 87 PHE A O 1
ATOM 729 N N . VAL A 1 88 ? -1.852 0.159 3.572 1.00 97.06 88 VAL A N 1
ATOM 730 C CA . VAL A 1 88 ? -0.716 1.045 3.875 1.00 97.06 88 VAL A CA 1
ATOM 731 C C . VAL A 1 88 ? 0.158 1.202 2.629 1.00 97.06 88 VAL A C 1
ATOM 733 O O . VAL A 1 88 ? 0.737 0.201 2.198 1.00 97.06 88 VAL A O 1
ATOM 736 N N . PRO A 1 89 ? 0.283 2.407 2.040 1.00 95.62 89 PRO A N 1
ATOM 737 C CA . PRO A 1 89 ? 1.135 2.620 0.871 1.00 95.62 89 PRO A CA 1
ATOM 738 C C . PRO A 1 89 ? 2.613 2.469 1.218 1.00 95.62 89 PRO A C 1
ATOM 740 O O . PRO A 1 89 ? 3.047 2.910 2.275 1.00 95.62 89 PRO A O 1
ATOM 743 N N . LEU A 1 90 ? 3.398 1.911 0.299 1.00 96.56 90 LEU A N 1
ATOM 744 C CA . LEU A 1 90 ? 4.860 1.876 0.347 1.00 96.56 90 LEU A CA 1
ATOM 745 C C . LEU A 1 90 ? 5.422 2.738 -0.800 1.00 96.56 90 LEU A C 1
ATOM 747 O O . LEU A 1 90 ? 5.822 2.193 -1.829 1.00 96.56 90 LEU A O 1
ATOM 751 N N . PRO A 1 91 ? 5.463 4.079 -0.660 1.00 90.06 91 PRO A N 1
ATOM 752 C CA . PRO A 1 91 ? 5.802 5.013 -1.742 1.00 90.06 91 PRO A CA 1
ATOM 753 C C . PRO A 1 91 ? 7.318 5.101 -2.011 1.00 90.06 91 PRO A C 1
ATOM 755 O O . PRO A 1 91 ? 7.848 6.162 -2.324 1.00 90.06 91 PRO A O 1
ATOM 758 N N . TYR A 1 92 ? 8.034 3.990 -1.861 1.00 90.69 92 TYR A N 1
ATOM 759 C CA . TYR A 1 92 ? 9.499 3.905 -1.904 1.00 90.69 92 TYR A CA 1
ATOM 760 C C . TYR A 1 92 ? 10.004 3.303 -3.216 1.00 90.69 92 TYR A C 1
ATOM 762 O O . TYR A 1 92 ? 11.048 2.652 -3.284 1.00 90.69 92 TYR A O 1
ATOM 770 N N . TYR A 1 93 ? 9.213 3.511 -4.261 1.00 88.44 93 TYR A N 1
ATOM 771 C CA . TYR A 1 93 ? 9.561 3.234 -5.636 1.00 88.44 93 TYR A CA 1
ATOM 772 C C . TYR A 1 93 ? 9.702 4.563 -6.377 1.00 88.44 93 TYR A C 1
ATOM 774 O O . TYR A 1 93 ? 8.775 5.373 -6.409 1.00 88.44 93 TYR A O 1
ATOM 782 N N . ASP A 1 94 ? 10.866 4.778 -6.978 1.00 88.19 94 ASP A N 1
ATOM 783 C CA . ASP A 1 94 ? 11.162 5.978 -7.746 1.00 88.19 94 ASP A CA 1
ATOM 784 C C . ASP A 1 94 ? 10.767 5.778 -9.218 1.00 88.19 94 ASP A C 1
ATOM 786 O O . ASP A 1 94 ? 11.301 4.925 -9.932 1.00 88.19 94 ASP A O 1
ATOM 790 N N . ASN A 1 95 ? 9.822 6.594 -9.687 1.00 83.31 95 ASN A N 1
ATOM 791 C CA . ASN A 1 95 ? 9.317 6.541 -11.054 1.00 83.31 95 ASN A CA 1
ATOM 792 C C . ASN A 1 95 ? 10.322 7.013 -12.116 1.00 83.31 95 ASN A C 1
ATOM 794 O O . ASN A 1 95 ? 10.181 6.613 -13.272 1.00 83.31 95 ASN A O 1
ATOM 798 N N . GLU A 1 96 ? 11.297 7.847 -11.768 1.00 85.75 96 GLU A N 1
ATOM 799 C CA . GLU A 1 96 ? 12.321 8.356 -12.683 1.00 85.75 96 GLU A CA 1
ATOM 800 C C . GLU A 1 96 ? 13.477 7.365 -12.804 1.00 85.75 96 GLU A C 1
ATOM 802 O O . GLU A 1 96 ? 13.849 6.969 -13.911 1.00 85.75 96 GLU A O 1
ATOM 807 N N . THR A 1 97 ? 14.017 6.922 -11.666 1.00 88.81 97 THR A N 1
ATOM 808 C CA . THR A 1 97 ? 15.184 6.027 -11.635 1.00 88.81 97 THR A CA 1
ATOM 809 C C . THR A 1 97 ? 14.815 4.552 -11.766 1.00 88.81 97 THR A C 1
ATOM 811 O O . THR A 1 97 ? 15.676 3.734 -12.092 1.00 88.81 97 THR A O 1
ATOM 814 N N . LYS A 1 98 ? 13.536 4.205 -11.571 1.00 86.25 98 LYS A N 1
ATOM 815 C CA . LYS A 1 98 ? 13.014 2.829 -11.549 1.00 86.25 98 LYS A CA 1
ATOM 816 C C . LYS A 1 98 ? 13.652 1.970 -10.447 1.00 86.25 98 LYS A C 1
ATOM 818 O O . LYS A 1 98 ? 13.819 0.763 -10.622 1.00 86.25 98 LYS A O 1
ATOM 823 N N . ILE A 1 99 ? 14.013 2.585 -9.319 1.00 90.75 99 ILE A N 1
ATOM 824 C CA . ILE A 1 99 ? 14.684 1.933 -8.186 1.00 90.75 99 ILE A CA 1
ATOM 825 C C . ILE A 1 99 ? 13.704 1.734 -7.024 1.00 90.75 99 ILE A C 1
ATOM 827 O O . ILE A 1 99 ? 12.860 2.585 -6.749 1.00 90.75 99 ILE A O 1
ATOM 831 N N . LEU A 1 100 ? 13.837 0.593 -6.340 1.00 93.69 100 LEU A N 1
ATOM 832 C CA . LEU A 1 100 ? 13.170 0.293 -5.074 1.00 93.69 100 LEU A CA 1
ATOM 833 C C . LEU A 1 100 ? 14.109 0.606 -3.908 1.00 93.69 100 LEU A C 1
ATOM 835 O O . LEU A 1 100 ? 15.165 -0.022 -3.787 1.00 93.69 100 LEU A O 1
ATOM 839 N N . ASP A 1 101 ? 13.706 1.507 -3.016 1.00 96.31 101 ASP A N 1
ATOM 840 C CA . ASP A 1 101 ? 14.408 1.736 -1.752 1.00 96.31 101 ASP A CA 1
ATOM 841 C C . ASP A 1 101 ? 14.044 0.634 -0.744 1.00 96.31 101 ASP A C 1
ATOM 843 O O . ASP A 1 101 ? 13.158 0.755 0.106 1.00 96.31 101 ASP A O 1
ATOM 847 N N . LYS A 1 102 ? 14.718 -0.509 -0.895 1.00 97.25 102 LYS A N 1
ATOM 848 C CA . LYS A 1 102 ? 14.482 -1.708 -0.082 1.00 97.25 102 LYS A CA 1
ATOM 849 C C . LYS A 1 102 ? 14.775 -1.495 1.401 1.00 97.25 102 LYS A C 1
ATOM 851 O O . LYS A 1 102 ? 14.136 -2.147 2.230 1.00 97.25 102 LYS A O 1
ATOM 856 N N . ASP A 1 103 ? 15.714 -0.616 1.738 1.00 97.69 103 ASP A N 1
ATOM 857 C CA . ASP A 1 103 ? 16.081 -0.361 3.129 1.00 97.69 103 ASP A CA 1
ATOM 858 C C . ASP A 1 103 ? 14.966 0.405 3.844 1.00 97.69 103 ASP A C 1
ATOM 860 O O . ASP A 1 103 ? 14.545 -0.000 4.934 1.00 97.69 103 ASP A O 1
ATOM 864 N N . GLU A 1 104 ? 14.409 1.434 3.203 1.00 97.12 104 GLU A N 1
ATOM 865 C CA . GLU A 1 104 ? 13.283 2.179 3.764 1.00 97.12 104 GLU A CA 1
ATOM 866 C C . GLU A 1 104 ? 11.994 1.342 3.794 1.00 97.12 104 GLU A C 1
ATOM 868 O O . GLU A 1 104 ? 11.301 1.324 4.816 1.00 97.12 104 GLU A O 1
ATOM 873 N N . ILE A 1 105 ? 11.715 0.547 2.750 1.00 98.31 105 ILE A N 1
ATOM 874 C CA . ILE A 1 105 ? 10.597 -0.417 2.758 1.00 98.31 105 ILE A CA 1
ATOM 875 C C . ILE A 1 105 ? 10.720 -1.360 3.957 1.00 98.31 105 ILE A C 1
ATOM 877 O O . ILE A 1 105 ? 9.761 -1.539 4.710 1.00 98.31 105 ILE A O 1
ATOM 881 N N . LYS A 1 106 ? 11.903 -1.951 4.168 1.00 98.62 106 LYS A N 1
ATOM 882 C CA . LYS A 1 106 ? 12.139 -2.854 5.296 1.00 98.62 106 LYS A CA 1
ATOM 883 C C . LYS A 1 106 ? 11.929 -2.149 6.628 1.00 98.62 106 LYS A C 1
ATOM 885 O O . LYS A 1 106 ? 11.267 -2.708 7.500 1.00 98.62 106 LYS A O 1
ATOM 890 N N . ARG A 1 107 ? 12.461 -0.934 6.790 1.00 98.19 107 ARG A N 1
ATOM 891 C CA . ARG A 1 107 ? 12.303 -0.145 8.018 1.00 98.19 107 ARG A CA 1
ATOM 892 C C . ARG A 1 107 ? 10.828 0.070 8.356 1.00 98.19 107 ARG A C 1
ATOM 894 O O . ARG A 1 107 ? 10.430 -0.135 9.501 1.00 98.19 107 ARG A O 1
ATOM 901 N N . GLN A 1 108 ? 10.025 0.450 7.368 1.00 98.19 108 GLN A N 1
ATOM 902 C CA . GLN A 1 108 ? 8.608 0.758 7.554 1.00 98.19 108 GLN A CA 1
ATOM 903 C C . GLN A 1 108 ? 7.772 -0.498 7.798 1.00 98.19 108 GLN A C 1
ATOM 905 O O . GLN A 1 108 ? 6.973 -0.529 8.735 1.00 98.19 108 GLN A O 1
ATOM 910 N N . VAL A 1 109 ? 7.990 -1.566 7.023 1.00 98.50 109 VAL A N 1
ATOM 911 C CA . VAL A 1 109 ? 7.279 -2.836 7.225 1.00 98.50 109 VAL A CA 1
ATOM 912 C C . VAL A 1 109 ? 7.586 -3.406 8.608 1.00 98.50 109 VAL A C 1
ATOM 914 O O . VAL A 1 109 ? 6.660 -3.717 9.350 1.00 98.50 109 VAL A O 1
ATOM 917 N N . GLU A 1 110 ? 8.857 -3.485 9.011 1.00 98.50 110 GLU A N 1
ATOM 918 C CA . GLU A 1 110 ? 9.231 -3.997 10.337 1.00 98.50 110 GLU A CA 1
ATOM 919 C C . GLU A 1 110 ? 8.632 -3.173 11.480 1.00 98.50 110 GLU A C 1
ATOM 921 O O . GLU A 1 110 ? 8.208 -3.744 12.486 1.00 98.50 110 GLU A O 1
ATOM 926 N N . ARG A 1 111 ? 8.557 -1.848 11.317 1.00 98.38 111 ARG A N 1
ATOM 927 C CA . ARG A 1 111 ? 7.993 -0.955 12.329 1.00 98.38 111 ARG A CA 1
ATOM 928 C C . ARG A 1 111 ? 6.497 -1.169 12.526 1.00 98.38 111 ARG A C 1
ATOM 930 O O . ARG A 1 111 ? 6.039 -1.229 13.664 1.00 98.38 111 ARG A O 1
ATOM 937 N N . TRP A 1 112 ? 5.742 -1.257 11.435 1.00 98.44 112 TRP A N 1
ATOM 938 C CA . TRP A 1 112 ? 4.284 -1.177 11.501 1.00 98.44 112 TRP A CA 1
ATOM 939 C C . TRP A 1 112 ? 3.580 -2.532 11.379 1.00 98.44 112 TRP A C 1
ATOM 941 O O . TRP A 1 112 ? 2.421 -2.635 11.771 1.00 98.44 112 TRP A O 1
ATOM 951 N N . LYS A 1 113 ? 4.248 -3.605 10.921 1.00 98.00 113 LYS A N 1
ATOM 952 C CA . LYS A 1 113 ? 3.620 -4.927 10.686 1.00 98.00 113 LYS A CA 1
ATOM 953 C C . LYS A 1 113 ? 2.941 -5.561 11.903 1.00 98.00 113 LYS A C 1
ATOM 955 O O . LYS A 1 113 ? 2.158 -6.495 11.745 1.00 98.00 113 LYS A O 1
ATOM 960 N N . SER A 1 114 ? 3.219 -5.126 13.127 1.00 97.94 114 SER A N 1
ATOM 961 C CA . SER A 1 114 ? 2.508 -5.620 14.315 1.00 97.94 114 SER A CA 1
ATOM 962 C C . SER A 1 114 ? 1.137 -4.962 14.515 1.00 97.94 114 SER A C 1
ATOM 964 O O . SER A 1 114 ? 0.311 -5.509 15.244 1.00 97.94 114 SER A O 1
ATOM 966 N N . HIS A 1 115 ? 0.858 -3.837 13.853 1.00 98.19 115 HIS A N 1
ATOM 967 C CA . HIS A 1 115 ? -0.362 -3.069 14.059 1.00 98.19 115 HIS A CA 1
ATOM 968 C C . HIS A 1 115 ? -1.601 -3.789 13.489 1.00 98.19 115 HIS A C 1
ATOM 970 O O . HIS A 1 115 ? -1.627 -4.231 12.334 1.00 98.19 115 HIS A O 1
ATOM 976 N N . SER A 1 116 ? -2.665 -3.907 14.290 1.00 96.56 116 SER A N 1
ATOM 977 C CA . SER A 1 116 ? -3.874 -4.691 13.968 1.00 96.56 116 SER A CA 1
ATOM 978 C C . SER A 1 116 ? -4.787 -4.054 12.916 1.00 96.56 116 SER A C 1
ATOM 980 O O . SER A 1 116 ? -5.563 -4.761 12.259 1.00 96.56 116 SER A O 1
ATOM 982 N N . ALA A 1 117 ? -4.704 -2.731 12.744 1.00 96.75 117 ALA A N 1
ATOM 983 C CA . ALA A 1 117 ? -5.413 -2.011 11.684 1.00 96.75 117 ALA A CA 1
ATOM 984 C C . ALA A 1 117 ? -4.892 -2.355 10.279 1.00 96.75 117 ALA A C 1
ATOM 986 O O . ALA A 1 117 ? -5.662 -2.309 9.324 1.00 96.75 117 ALA A O 1
ATOM 987 N N . ILE A 1 118 ? -3.617 -2.733 10.129 1.00 97.62 118 ILE A N 1
ATOM 988 C CA . ILE A 1 118 ? -3.028 -2.983 8.808 1.00 97.62 118 ILE A CA 1
ATOM 989 C C . ILE A 1 118 ? -3.603 -4.260 8.217 1.00 97.62 118 ILE A C 1
ATOM 991 O O . ILE A 1 118 ? -3.482 -5.346 8.795 1.00 97.62 118 ILE A O 1
ATOM 995 N N . TYR A 1 119 ? -4.180 -4.118 7.031 1.00 96.88 119 TYR A N 1
ATOM 996 C CA . TYR A 1 119 ? -4.735 -5.223 6.270 1.00 96.88 119 TYR A CA 1
ATOM 997 C C . TYR A 1 119 ? -3.853 -5.630 5.101 1.00 96.88 119 TYR A C 1
ATOM 999 O O . TYR A 1 119 ? -3.659 -6.822 4.890 1.00 96.88 119 TYR A O 1
ATOM 1007 N N . SER A 1 120 ? -3.288 -4.670 4.367 1.00 97.56 120 SER A N 1
ATOM 1008 C CA . SER A 1 120 ? -2.386 -4.976 3.256 1.00 97.56 120 SER A CA 1
ATOM 1009 C C . SER A 1 120 ? -1.329 -3.898 3.043 1.00 97.56 120 SER A C 1
ATOM 1011 O O . SER A 1 120 ? -1.511 -2.752 3.460 1.00 97.56 120 SER A O 1
ATOM 1013 N N . TRP A 1 121 ? -0.260 -4.281 2.350 1.00 98.31 121 TRP A N 1
ATOM 1014 C CA . TRP A 1 121 ? 0.784 -3.381 1.870 1.00 98.31 121 TRP A CA 1
ATOM 1015 C C . TRP A 1 121 ? 0.499 -2.979 0.425 1.00 98.31 121 TRP A C 1
ATOM 1017 O O . TRP A 1 121 ? 0.471 -3.835 -0.457 1.00 98.31 121 TRP A O 1
ATOM 1027 N N . TYR A 1 122 ? 0.273 -1.693 0.187 1.00 97.19 122 TYR A N 1
ATOM 1028 C CA . TYR A 1 122 ? -0.043 -1.140 -1.123 1.00 97.19 122 TYR A CA 1
ATOM 1029 C C . TYR A 1 122 ? 1.245 -0.710 -1.832 1.00 97.19 122 TYR A C 1
ATOM 1031 O O . TYR A 1 122 ? 1.877 0.269 -1.438 1.00 97.19 122 TYR A O 1
ATOM 1039 N N . ILE A 1 123 ? 1.677 -1.472 -2.838 1.00 96.69 123 ILE A N 1
ATOM 1040 C CA . ILE A 1 123 ? 3.037 -1.341 -3.391 1.00 96.69 123 ILE A CA 1
ATOM 1041 C C . ILE A 1 123 ? 3.133 -0.387 -4.582 1.00 96.69 123 ILE A C 1
ATOM 1043 O O . ILE A 1 123 ? 4.150 0.276 -4.750 1.00 96.69 123 ILE A O 1
ATOM 1047 N N . LEU A 1 124 ? 2.111 -0.316 -5.434 1.00 95.00 124 LEU A N 1
ATOM 1048 C CA . LEU A 1 124 ? 2.181 0.421 -6.695 1.00 95.00 124 LEU A CA 1
ATOM 1049 C C . LEU A 1 124 ? 0.821 1.008 -7.060 1.00 95.00 124 LEU A C 1
ATOM 1051 O O . LEU A 1 124 ? -0.207 0.332 -6.976 1.00 95.00 124 LEU A O 1
ATOM 1055 N N . ASP A 1 125 ? 0.856 2.256 -7.516 1.00 92.44 125 ASP A N 1
ATOM 1056 C CA . ASP A 1 125 ? -0.277 2.975 -8.084 1.00 92.44 125 ASP A CA 1
ATOM 1057 C C . ASP A 1 125 ? -0.088 3.118 -9.595 1.00 92.44 125 ASP A C 1
ATOM 1059 O O . ASP A 1 125 ? 0.966 3.550 -10.058 1.00 92.44 125 ASP A O 1
ATOM 1063 N N . GLU A 1 126 ? -1.082 2.671 -10.357 1.00 91.19 126 GLU A N 1
ATOM 1064 C CA . GLU A 1 126 ? -1.140 2.714 -11.821 1.00 91.19 126 GLU A CA 1
ATOM 1065 C C . GLU A 1 126 ? 0.192 2.390 -12.553 1.00 91.19 126 GLU A C 1
ATOM 1067 O O . GLU A 1 126 ? 0.601 3.114 -13.469 1.00 91.19 126 GLU A O 1
ATOM 1072 N N . PRO A 1 127 ? 0.876 1.263 -12.257 1.00 91.81 127 PRO A N 1
ATOM 1073 C CA . PRO A 1 127 ? 2.220 0.987 -12.771 1.00 91.81 127 PRO A CA 1
ATOM 1074 C C . PRO A 1 127 ? 2.292 0.866 -14.301 1.00 91.81 127 PRO A C 1
ATOM 1076 O O . PRO A 1 127 ? 3.346 1.072 -14.900 1.00 91.81 127 PRO A O 1
ATOM 1079 N N . VAL A 1 128 ? 1.169 0.563 -14.958 1.00 89.62 128 VAL A N 1
ATOM 1080 C CA . VAL A 1 128 ? 1.064 0.542 -16.424 1.00 89.62 128 VAL A CA 1
ATOM 1081 C C . VAL A 1 128 ? 1.204 1.947 -17.024 1.00 89.62 128 VAL A C 1
ATOM 1083 O O . VAL A 1 128 ? 1.800 2.090 -18.093 1.00 89.62 128 VAL A O 1
ATOM 1086 N N . LEU A 1 129 ? 0.683 2.985 -16.356 1.00 87.44 129 LEU A N 1
ATOM 1087 C CA . LEU A 1 129 ? 0.817 4.375 -16.805 1.00 87.44 129 LEU A CA 1
ATOM 1088 C C . LEU A 1 129 ? 2.243 4.888 -16.613 1.00 87.44 129 LEU A C 1
ATOM 1090 O O . LEU A 1 129 ? 2.755 5.604 -17.471 1.00 87.44 129 LEU A O 1
ATOM 1094 N N . HIS A 1 130 ? 2.893 4.457 -15.532 1.00 88.38 130 HIS A N 1
ATOM 1095 C CA . HIS A 1 130 ? 4.268 4.822 -15.194 1.00 88.38 130 H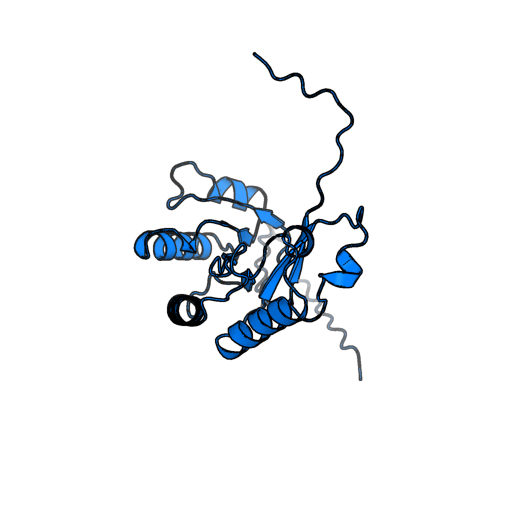IS A CA 1
ATOM 1096 C C . HIS A 1 130 ? 5.331 3.900 -15.806 1.00 88.38 130 HIS A C 1
ATOM 1098 O O . HIS A 1 130 ? 6.514 4.026 -15.483 1.00 88.38 130 HIS A O 1
ATOM 1104 N N . GLU A 1 131 ? 4.931 2.977 -16.685 1.00 91.19 131 GLU A N 1
ATOM 1105 C CA . GLU A 1 131 ? 5.832 2.068 -17.404 1.00 91.19 131 GLU A CA 1
ATOM 1106 C C . GLU A 1 131 ? 6.754 1.267 -16.465 1.00 91.19 131 GLU A C 1
ATOM 1108 O O . GLU A 1 131 ? 7.921 1.016 -16.767 1.00 91.19 131 GLU A O 1
ATOM 1113 N N . VAL A 1 132 ? 6.234 0.869 -15.300 1.00 92.50 132 VAL A N 1
ATOM 1114 C CA . VAL A 1 132 ? 6.966 0.056 -14.322 1.00 92.50 132 VAL A CA 1
ATOM 1115 C C . VAL A 1 132 ? 7.152 -1.354 -14.895 1.00 92.50 132 VAL A C 1
ATOM 1117 O O . VAL A 1 132 ? 6.150 -2.021 -15.175 1.00 92.50 132 VAL A O 1
ATOM 1120 N N . PRO A 1 133 ? 8.388 -1.854 -15.075 1.00 93.31 133 PRO A N 1
ATOM 1121 C CA . PRO A 1 133 ? 8.616 -3.173 -15.664 1.00 93.31 133 PRO A CA 1
ATOM 1122 C C . PRO A 1 133 ? 7.962 -4.302 -14.856 1.00 93.31 133 PRO A C 1
ATOM 1124 O O . PRO A 1 133 ? 8.055 -4.314 -13.631 1.00 93.31 133 PRO A O 1
ATOM 1127 N N . ARG A 1 134 ? 7.385 -5.311 -15.528 1.00 94.88 134 ARG A N 1
ATOM 1128 C CA . ARG A 1 134 ? 6.744 -6.477 -14.872 1.00 94.88 134 ARG A CA 1
ATOM 1129 C C . ARG A 1 134 ? 7.652 -7.159 -13.845 1.00 94.88 134 ARG A C 1
ATOM 1131 O O . ARG A 1 134 ? 7.204 -7.502 -12.755 1.00 94.88 134 ARG A O 1
ATOM 1138 N N . ALA A 1 135 ? 8.932 -7.317 -14.188 1.00 94.56 135 ALA A N 1
ATOM 1139 C CA . ALA A 1 135 ? 9.933 -7.913 -13.307 1.00 94.56 135 ALA A CA 1
ATOM 1140 C C . ALA A 1 135 ? 10.119 -7.110 -12.011 1.00 94.56 135 ALA A C 1
ATOM 1142 O O . ALA A 1 135 ? 10.237 -7.708 -10.948 1.00 94.56 135 ALA A O 1
ATOM 1143 N N . LEU A 1 136 ? 10.069 -5.776 -12.087 1.00 95.19 136 LEU A N 1
ATOM 1144 C CA . LEU A 1 136 ? 10.205 -4.907 -10.921 1.00 95.19 136 LEU A CA 1
ATOM 1145 C C . LEU A 1 136 ? 8.961 -4.950 -10.025 1.00 95.19 136 LEU A C 1
ATOM 1147 O O . LEU A 1 136 ? 9.082 -4.941 -8.806 1.00 95.19 136 LEU A O 1
ATOM 1151 N N . GLN A 1 137 ? 7.766 -5.060 -10.614 1.00 96.44 137 GLN A N 1
ATOM 1152 C CA . GLN A 1 137 ? 6.532 -5.263 -9.841 1.00 96.44 137 GLN A CA 1
ATOM 1153 C C . GLN A 1 137 ? 6.605 -6.565 -9.041 1.00 96.44 137 GLN A C 1
ATOM 1155 O O . GLN A 1 137 ? 6.305 -6.583 -7.848 1.00 96.44 137 GLN A O 1
ATOM 1160 N N . LYS A 1 138 ? 7.067 -7.646 -9.686 1.00 97.19 138 LYS A N 1
ATOM 1161 C CA . LYS A 1 138 ? 7.277 -8.934 -9.023 1.00 97.19 138 LYS A CA 1
ATOM 1162 C C . LYS A 1 138 ? 8.360 -8.847 -7.944 1.00 97.19 138 LYS A C 1
ATOM 1164 O O . LYS A 1 138 ? 8.176 -9.380 -6.858 1.00 97.19 138 LYS A O 1
ATOM 1169 N N . GLU A 1 139 ? 9.464 -8.155 -8.219 1.00 97.31 139 GLU A N 1
ATOM 1170 C CA . GLU A 1 139 ? 10.535 -7.936 -7.244 1.00 97.31 139 GLU A CA 1
ATOM 1171 C C . GLU A 1 139 ? 10.029 -7.204 -5.995 1.00 97.31 139 GLU A C 1
ATOM 1173 O O . GLU A 1 139 ? 10.357 -7.613 -4.881 1.00 97.31 139 GLU A O 1
ATOM 1178 N N . PHE A 1 140 ? 9.210 -6.160 -6.163 1.00 98.00 140 PHE A N 1
ATOM 1179 C CA . PHE A 1 140 ? 8.609 -5.442 -5.039 1.00 98.00 140 PHE A CA 1
ATOM 1180 C C . PHE A 1 140 ? 7.686 -6.370 -4.233 1.00 98.00 140 PHE A C 1
ATOM 1182 O O . PHE A 1 140 ? 7.829 -6.482 -3.013 1.00 98.00 140 PHE A O 1
ATOM 1189 N N . TYR A 1 141 ? 6.799 -7.100 -4.914 1.00 98.50 141 TYR A N 1
ATOM 1190 C CA . TYR A 1 141 ? 5.909 -8.076 -4.285 1.00 98.50 141 TYR A CA 1
ATOM 1191 C C . TYR A 1 141 ? 6.683 -9.130 -3.474 1.00 98.50 141 TYR A C 1
ATOM 1193 O O . TYR A 1 141 ? 6.434 -9.297 -2.279 1.00 98.50 141 TYR A O 1
ATOM 1201 N N . ASP A 1 142 ? 7.661 -9.799 -4.092 1.00 98.50 142 ASP A N 1
ATOM 1202 C CA . ASP A 1 142 ? 8.464 -10.845 -3.449 1.00 98.50 142 ASP A CA 1
ATOM 1203 C C . ASP A 1 142 ? 9.235 -10.285 -2.243 1.00 98.50 142 ASP A C 1
ATOM 1205 O O . ASP A 1 142 ? 9.332 -10.935 -1.198 1.00 98.50 142 ASP A O 1
ATOM 1209 N N . PHE A 1 143 ? 9.765 -9.062 -2.367 1.00 98.62 143 PHE A N 1
ATOM 1210 C CA . PHE A 1 143 ? 10.498 -8.412 -1.290 1.00 98.62 143 PHE A CA 1
ATOM 1211 C C . PHE A 1 143 ? 9.600 -8.134 -0.083 1.00 98.62 143 PHE A C 1
ATOM 1213 O O . PHE A 1 143 ? 9.943 -8.539 1.026 1.00 98.62 143 PHE A O 1
ATOM 1220 N N . VAL A 1 144 ? 8.427 -7.527 -0.276 1.00 98.56 144 VAL A N 1
ATOM 1221 C CA . VAL A 1 144 ? 7.490 -7.259 0.829 1.00 98.56 144 VAL A CA 1
ATOM 1222 C C . VAL A 1 144 ? 6.959 -8.565 1.434 1.00 98.56 144 VAL A C 1
ATOM 1224 O O . VAL A 1 144 ? 6.918 -8.682 2.659 1.00 98.56 144 VAL A O 1
ATOM 1227 N N . LYS A 1 145 ? 6.666 -9.592 0.619 1.00 98.38 145 LYS A N 1
ATOM 1228 C CA . LYS A 1 145 ? 6.276 -10.930 1.112 1.00 98.38 145 LYS A CA 1
ATOM 1229 C C . LYS A 1 145 ? 7.345 -11.605 1.961 1.00 98.38 145 LYS A C 1
ATOM 1231 O O . LYS A 1 145 ? 7.014 -12.407 2.831 1.00 98.38 145 LYS A O 1
ATOM 1236 N N . SER A 1 146 ? 8.620 -11.298 1.728 1.00 98.56 146 SER A N 1
ATOM 1237 C CA . SER A 1 146 ? 9.706 -11.819 2.562 1.00 98.56 146 SER A CA 1
ATOM 1238 C C . SER A 1 146 ? 9.742 -11.200 3.970 1.00 98.56 146 SER A C 1
ATOM 1240 O O . SER A 1 146 ? 10.345 -11.782 4.871 1.00 98.56 146 SER A O 1
ATOM 1242 N N . LEU A 1 147 ? 9.093 -10.044 4.168 1.00 98.62 147 LEU A N 1
ATOM 1243 C CA . LEU A 1 147 ? 9.090 -9.269 5.415 1.00 98.62 147 LEU A CA 1
ATOM 1244 C C . LEU A 1 147 ? 7.801 -9.457 6.234 1.00 98.62 147 LEU A C 1
ATOM 1246 O O . LEU A 1 147 ? 7.843 -9.494 7.469 1.00 98.62 147 LEU A O 1
ATOM 1250 N N . ASP A 1 148 ? 6.656 -9.574 5.556 1.00 98.56 148 ASP A N 1
ATOM 1251 C CA . ASP A 1 148 ? 5.338 -9.767 6.163 1.00 98.56 148 ASP A CA 1
ATOM 1252 C C . ASP A 1 148 ? 4.447 -10.670 5.286 1.00 98.56 148 ASP A C 1
ATOM 1254 O O . ASP A 1 148 ? 4.455 -10.610 4.059 1.00 98.56 148 ASP A O 1
ATOM 1258 N N . SER A 1 149 ? 3.644 -11.509 5.939 1.00 97.88 149 SER A N 1
ATOM 1259 C CA . SER A 1 149 ? 2.710 -12.452 5.314 1.00 97.88 149 SER A CA 1
ATOM 1260 C C . SER A 1 149 ? 1.386 -11.825 4.861 1.00 97.88 149 SER A C 1
ATOM 1262 O O . SER A 1 149 ? 0.623 -12.477 4.141 1.00 97.88 149 SER A O 1
ATOM 1264 N N . ARG A 1 150 ? 1.093 -10.583 5.275 1.00 97.44 150 ARG A N 1
ATOM 1265 C CA . ARG A 1 150 ? -0.142 -9.880 4.896 1.00 97.44 150 ARG A CA 1
ATOM 1266 C C . ARG A 1 150 ? -0.327 -9.784 3.375 1.00 97.44 150 ARG A C 1
ATOM 1268 O O . ARG A 1 150 ? 0.654 -9.831 2.624 1.00 97.44 150 ARG A O 1
ATOM 1275 N N . PRO A 1 151 ? -1.579 -9.647 2.904 1.00 98.12 151 PRO A N 1
ATOM 1276 C CA . PRO A 1 151 ? -1.863 -9.343 1.511 1.00 98.12 151 PRO A CA 1
ATOM 1277 C C . PRO A 1 151 ? -1.075 -8.136 0.991 1.00 98.12 151 PRO A C 1
ATOM 1279 O O . PRO A 1 151 ? -0.804 -7.185 1.727 1.00 98.12 151 PRO A O 1
ATOM 1282 N N . ILE A 1 152 ? -0.747 -8.167 -0.292 1.00 98.25 152 ILE A N 1
ATOM 1283 C CA . ILE A 1 152 ? -0.176 -7.052 -1.040 1.00 98.25 152 ILE A CA 1
ATOM 1284 C C . ILE A 1 152 ? -1.233 -6.537 -2.008 1.00 98.25 152 ILE A C 1
ATOM 1286 O O . ILE A 1 152 ? -1.859 -7.313 -2.734 1.00 98.25 152 ILE A O 1
ATOM 1290 N N . SER A 1 153 ? -1.436 -5.226 -2.006 1.00 97.00 153 SER A N 1
ATOM 1291 C CA . SER A 1 153 ? -2.356 -4.543 -2.902 1.00 97.00 153 SER A CA 1
ATOM 1292 C C . SER A 1 153 ? -1.621 -3.694 -3.934 1.00 97.00 153 SER A C 1
ATOM 1294 O O . SER A 1 153 ? -0.517 -3.199 -3.709 1.00 97.00 153 SER A O 1
ATOM 1296 N N . MET A 1 154 ? -2.245 -3.543 -5.096 1.00 94.94 154 MET A N 1
ATOM 1297 C CA . MET A 1 154 ? -1.764 -2.710 -6.194 1.00 94.94 154 MET A CA 1
ATOM 1298 C C . MET A 1 154 ? -2.968 -2.130 -6.926 1.00 94.94 154 MET A C 1
ATOM 1300 O O . MET A 1 154 ? -3.958 -2.843 -7.108 1.00 94.94 154 MET A O 1
ATOM 1304 N N . ALA A 1 155 ? -2.892 -0.877 -7.373 1.00 92.50 155 ALA A N 1
ATOM 1305 C CA . ALA A 1 155 ? -3.905 -0.320 -8.261 1.00 92.50 155 ALA A CA 1
ATOM 1306 C C . ALA A 1 155 ? -3.433 -0.267 -9.702 1.00 92.50 155 ALA A C 1
ATOM 1308 O O . ALA A 1 155 ? -2.277 0.023 -9.992 1.00 92.50 155 ALA A O 1
ATOM 1309 N N . VAL A 1 156 ? -4.352 -0.529 -10.625 1.00 89.94 156 VAL A N 1
ATOM 1310 C CA . VAL A 1 156 ? -4.125 -0.374 -12.057 1.00 89.94 156 VAL A CA 1
ATOM 1311 C C . VAL A 1 156 ? -5.271 0.400 -12.679 1.00 89.94 156 VAL A C 1
ATOM 1313 O O . VAL A 1 156 ? -6.442 0.186 -12.357 1.00 89.94 156 VAL A O 1
ATOM 1316 N N . ASN A 1 157 ? -4.928 1.275 -13.618 1.00 84.56 157 ASN A N 1
ATOM 1317 C CA . ASN A 1 157 ? -5.911 1.947 -14.447 1.00 84.56 157 ASN A CA 1
ATOM 1318 C C . ASN A 1 157 ? -6.728 0.908 -15.225 1.00 84.56 157 ASN A C 1
ATOM 1320 O O . ASN A 1 157 ? -6.149 0.133 -15.984 1.00 84.56 157 ASN A O 1
ATOM 1324 N N . GLY A 1 158 ? -8.056 0.915 -15.090 1.00 74.12 158 GLY A N 1
ATOM 1325 C CA . GLY A 1 158 ? -8.957 -0.056 -15.723 1.00 74.12 158 GLY A CA 1
ATOM 1326 C C . GLY A 1 158 ? -9.021 0.011 -17.255 1.00 74.12 158 GLY A C 1
ATOM 1327 O O . GLY A 1 158 ? -9.729 -0.783 -17.875 1.00 74.12 158 GLY A O 1
ATOM 1328 N N . THR A 1 159 ? -8.305 0.941 -17.893 1.00 73.19 159 THR A N 1
ATOM 1329 C CA . THR A 1 159 ? -8.261 1.083 -19.350 1.00 73.19 159 THR A CA 1
ATOM 1330 C C . THR A 1 159 ? -6.969 0.509 -19.936 1.00 73.19 159 THR A C 1
ATOM 1332 O O . THR A 1 159 ? -5.868 0.718 -19.431 1.00 73.19 159 THR A O 1
ATOM 1335 N N . ASN A 1 160 ? -7.090 -0.205 -21.059 1.00 72.12 160 ASN A N 1
ATOM 1336 C CA . ASN A 1 160 ? -5.957 -0.691 -21.858 1.00 72.12 160 ASN A CA 1
ATOM 1337 C C . ASN A 1 160 ? -5.880 0.029 -23.217 1.00 72.12 160 ASN A C 1
ATOM 1339 O O . ASN A 1 160 ? -5.573 -0.571 -24.246 1.00 72.12 160 ASN A O 1
ATOM 1343 N N . SER A 1 161 ? -6.210 1.321 -23.238 1.00 64.38 161 SER A N 1
ATOM 1344 C CA . SER A 1 161 ? -6.366 2.117 -24.466 1.00 64.38 161 SER A CA 1
ATOM 1345 C C . SER A 1 161 ? -5.102 2.161 -25.336 1.00 64.38 161 SER A C 1
ATOM 1347 O O . SER A 1 161 ? -5.205 2.277 -26.553 1.00 64.38 161 SER A O 1
ATOM 1349 N N . ALA A 1 162 ? -3.920 1.991 -24.737 1.00 67.44 162 ALA A N 1
ATOM 1350 C CA . ALA A 1 162 ? -2.631 1.992 -25.431 1.00 67.44 162 ALA A CA 1
ATOM 1351 C C . ALA A 1 162 ? -1.978 0.599 -25.569 1.00 67.44 162 ALA A C 1
ATOM 1353 O O . ALA A 1 162 ? -0.806 0.507 -25.925 1.00 67.44 162 ALA A O 1
ATOM 1354 N N . GLY A 1 163 ? -2.672 -0.495 -25.227 1.00 78.69 163 GLY A N 1
ATOM 1355 C CA . GLY A 1 163 ? -2.103 -1.853 -25.274 1.00 78.69 163 GLY A CA 1
ATOM 1356 C C . GLY A 1 163 ? -0.978 -2.126 -24.260 1.00 78.69 163 GLY A C 1
ATOM 1357 O O . GLY A 1 163 ? -0.421 -3.226 -24.246 1.00 78.69 163 GLY A O 1
ATOM 1358 N N . LYS A 1 164 ? -0.658 -1.151 -23.397 1.00 84.75 164 LYS A N 1
ATOM 1359 C CA . LYS A 1 164 ? 0.456 -1.180 -22.437 1.00 84.75 164 LYS A CA 1
ATOM 1360 C C . LYS A 1 164 ? 0.323 -2.269 -21.373 1.00 84.75 164 LYS A C 1
ATOM 1362 O O . LYS A 1 164 ? 1.338 -2.683 -20.819 1.00 84.75 164 LYS A O 1
ATOM 1367 N N . TRP A 1 165 ? -0.883 -2.787 -21.130 1.00 87.75 165 TRP A N 1
ATOM 1368 C CA . TRP A 1 165 ? -1.088 -3.879 -20.176 1.00 87.75 165 TRP A CA 1
ATOM 1369 C C . TRP A 1 165 ? -0.240 -5.107 -20.512 1.00 87.75 165 TRP A C 1
ATOM 1371 O O . TRP A 1 165 ? 0.401 -5.655 -19.627 1.00 87.75 165 TRP A O 1
ATOM 1381 N N . LYS A 1 166 ? -0.152 -5.505 -21.790 1.00 85.50 166 LYS A N 1
ATOM 1382 C CA . LYS A 1 166 ? 0.655 -6.677 -22.189 1.00 85.50 166 LYS A CA 1
ATOM 1383 C C . LYS A 1 166 ? 2.137 -6.522 -21.841 1.00 85.50 166 LYS A C 1
ATOM 1385 O O . LYS A 1 166 ? 2.817 -7.516 -21.607 1.00 85.50 166 LYS A O 1
ATOM 1390 N N . THR A 1 167 ? 2.624 -5.287 -21.847 1.00 88.31 167 THR A N 1
ATOM 1391 C CA . THR A 1 167 ? 4.035 -4.968 -21.631 1.00 88.31 167 THR A CA 1
ATOM 1392 C C . THR A 1 167 ? 4.350 -4.797 -20.154 1.00 88.31 167 THR A C 1
ATOM 1394 O O . THR A 1 167 ? 5.367 -5.304 -19.690 1.00 88.31 167 THR A O 1
ATOM 1397 N N . TYR A 1 168 ? 3.486 -4.094 -19.420 1.00 90.06 168 TYR A N 1
ATOM 1398 C CA . TYR A 1 168 ? 3.805 -3.621 -18.078 1.00 90.06 168 TYR A CA 1
ATOM 1399 C C . TYR A 1 168 ? 3.000 -4.300 -16.977 1.00 90.06 168 TYR A C 1
ATOM 1401 O O . TYR A 1 168 ? 3.495 -4.366 -15.868 1.00 90.06 168 TYR A O 1
ATOM 1409 N N . PHE A 1 169 ? 1.811 -4.849 -17.217 1.00 92.81 169 PHE A N 1
ATOM 1410 C CA . PHE A 1 169 ? 1.019 -5.436 -16.131 1.00 92.81 169 PHE A CA 1
ATOM 1411 C C . PHE A 1 169 ? 1.548 -6.818 -15.720 1.00 92.81 169 PHE A C 1
ATOM 1413 O O . PHE A 1 169 ? 1.712 -7.696 -16.568 1.00 92.81 169 PHE A O 1
ATOM 1420 N N . SER A 1 170 ? 1.818 -7.019 -14.427 1.00 94.12 170 SER A N 1
ATOM 1421 C CA . SER A 1 170 ? 2.173 -8.326 -13.866 1.00 94.12 170 SER A CA 1
ATOM 1422 C C . SER A 1 170 ? 1.051 -8.860 -12.977 1.00 94.12 170 SER A C 1
ATOM 1424 O O . SER A 1 170 ? 0.791 -8.311 -11.908 1.00 94.12 170 SER A O 1
ATOM 1426 N N . GLU A 1 171 ? 0.414 -9.960 -13.386 1.00 93.50 171 GLU A N 1
ATOM 1427 C CA . GLU A 1 171 ? -0.580 -10.668 -12.568 1.00 93.50 171 GLU A CA 1
ATOM 1428 C C . GLU A 1 171 ? 0.013 -11.365 -11.328 1.00 93.50 171 GLU A C 1
ATOM 1430 O O . GLU A 1 171 ? -0.728 -11.803 -10.455 1.00 93.50 171 GLU A O 1
ATOM 1435 N N . GLU A 1 172 ? 1.342 -11.457 -11.235 1.00 95.94 172 GLU A N 1
ATOM 1436 C CA . GLU A 1 172 ? 2.060 -12.108 -10.130 1.00 95.94 172 GLU A CA 1
ATOM 1437 C C . GLU A 1 172 ? 2.426 -11.145 -8.987 1.00 95.94 172 GLU A C 1
ATOM 1439 O O . GLU A 1 172 ? 3.051 -11.562 -8.015 1.00 95.94 172 GLU A O 1
ATOM 1444 N N . ALA A 1 173 ? 2.103 -9.853 -9.112 1.00 96.44 173 ALA A N 1
ATOM 1445 C CA . ALA A 1 173 ? 2.598 -8.801 -8.222 1.00 96.44 173 ALA A CA 1
ATOM 1446 C C . ALA A 1 173 ? 1.566 -8.289 -7.198 1.00 96.44 173 ALA A C 1
ATOM 1448 O O . ALA A 1 173 ? 1.757 -7.224 -6.616 1.00 96.44 173 ALA A O 1
ATOM 1449 N N . PHE A 1 174 ? 0.461 -9.003 -6.972 1.00 96.62 174 PHE A N 1
ATOM 1450 C CA . PHE A 1 174 ? -0.561 -8.608 -5.999 1.00 96.62 174 PHE A CA 1
ATOM 1451 C C . PHE A 1 174 ? -1.361 -9.808 -5.485 1.00 96.62 174 PHE A C 1
ATOM 1453 O O . PHE A 1 174 ? -1.560 -10.791 -6.192 1.00 96.62 174 PHE A O 1
ATOM 1460 N N . ASP A 1 175 ? -1.898 -9.678 -4.273 1.00 96.94 175 ASP A N 1
ATOM 1461 C CA . ASP A 1 175 ? -3.004 -10.505 -3.778 1.00 96.94 175 ASP A CA 1
ATOM 1462 C C . ASP A 1 175 ? -4.357 -9.805 -3.991 1.00 96.94 175 ASP A C 1
ATOM 1464 O O . ASP A 1 175 ? -5.390 -10.455 -4.139 1.00 96.94 175 ASP A O 1
ATOM 1468 N N . ILE A 1 176 ? -4.350 -8.465 -3.995 1.00 95.25 176 ILE A N 1
ATOM 1469 C CA . ILE A 1 176 ? -5.536 -7.613 -4.117 1.00 95.25 176 ILE A CA 1
ATOM 1470 C C . ILE A 1 176 ? -5.303 -6.583 -5.222 1.00 95.25 176 ILE A C 1
ATOM 1472 O O . ILE A 1 176 ? -4.385 -5.768 -5.139 1.00 95.25 176 ILE A O 1
ATOM 1476 N N . LEU A 1 177 ? -6.163 -6.587 -6.238 1.00 92.81 177 LEU A N 1
ATOM 1477 C CA . LEU A 1 177 ? -6.105 -5.625 -7.335 1.00 92.81 177 LEU A CA 1
ATOM 1478 C C . LEU A 1 177 ? -7.179 -4.553 -7.176 1.00 92.81 177 LEU A C 1
ATOM 1480 O O . LEU A 1 177 ? -8.372 -4.855 -7.1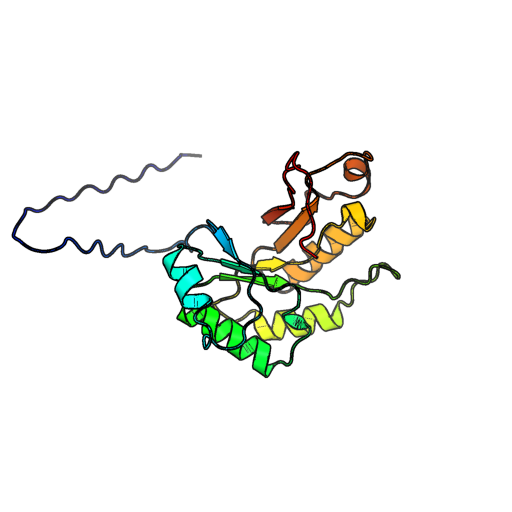72 1.00 92.81 177 LEU A O 1
ATOM 1484 N N . PHE A 1 178 ? -6.753 -3.299 -7.129 1.00 90.69 178 PHE A N 1
ATOM 1485 C CA . PHE A 1 178 ? -7.628 -2.146 -7.265 1.00 90.69 178 PHE A CA 1
ATOM 1486 C C . PHE A 1 178 ? -7.737 -1.799 -8.750 1.00 90.69 178 PHE A C 1
ATOM 1488 O O . PHE A 1 178 ? -6.747 -1.464 -9.398 1.00 90.69 178 PHE A O 1
ATOM 1495 N N . LEU A 1 179 ? -8.942 -1.884 -9.310 1.00 88.31 179 LEU A N 1
ATOM 1496 C CA . LEU A 1 179 ? -9.209 -1.396 -10.661 1.00 88.31 179 LEU A CA 1
ATOM 1497 C C . LEU A 1 179 ? -9.689 0.050 -10.575 1.00 88.31 179 LEU A C 1
ATOM 1499 O O . LEU A 1 179 ? -10.821 0.310 -10.170 1.00 88.31 179 LEU A O 1
ATOM 1503 N N . VAL A 1 180 ? -8.831 0.986 -10.976 1.00 84.56 180 VAL A N 1
ATOM 1504 C CA . VAL A 1 180 ? -9.169 2.409 -11.015 1.00 84.56 180 VAL A CA 1
ATOM 1505 C C . VAL A 1 180 ? -10.026 2.660 -12.250 1.00 84.56 180 VAL A C 1
ATOM 1507 O O . VAL A 1 180 ? -9.540 2.659 -13.384 1.00 84.56 180 VAL A O 1
ATOM 1510 N N . VAL A 1 181 ? -11.331 2.823 -12.039 1.00 81.19 181 VAL A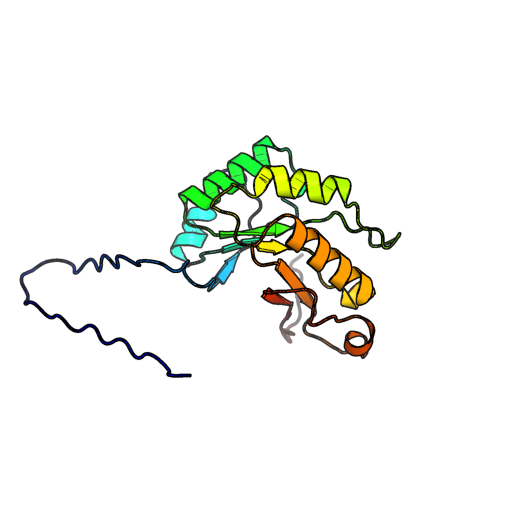 N 1
ATOM 1511 C CA . VAL A 1 181 ? -12.306 3.067 -13.104 1.00 81.19 181 VAL A CA 1
ATOM 1512 C C . VAL A 1 181 ? -12.941 4.430 -12.884 1.00 81.19 181 VAL A C 1
ATOM 1514 O O . VAL A 1 181 ? -13.761 4.610 -11.988 1.00 81.19 181 VAL A O 1
ATOM 1517 N N . TYR A 1 182 ? -12.594 5.382 -13.746 1.00 73.19 182 TYR A N 1
ATOM 1518 C CA . TYR A 1 182 ? -13.276 6.668 -13.812 1.00 73.19 182 TYR A CA 1
ATOM 1519 C C . TYR A 1 182 ? -14.445 6.553 -14.797 1.00 73.19 182 TYR A C 1
ATOM 1521 O O . TYR A 1 182 ? -14.207 6.414 -16.003 1.00 73.19 182 TYR A O 1
ATOM 1529 N N . PRO A 1 183 ? -15.710 6.576 -14.338 1.00 67.38 183 PRO A N 1
ATOM 1530 C CA . PRO A 1 183 ? -16.834 6.601 -15.256 1.00 67.38 183 PRO A CA 1
ATOM 1531 C C . PRO A 1 183 ? -16.769 7.890 -16.076 1.00 67.38 183 PRO A C 1
ATOM 1533 O O . PRO A 1 183 ? -16.703 8.992 -15.532 1.00 67.38 183 PRO A O 1
ATOM 1536 N N . TYR A 1 184 ? -16.806 7.762 -17.402 1.00 59.91 184 TYR A N 1
ATOM 1537 C CA . TYR A 1 184 ? -16.994 8.914 -18.272 1.00 59.91 184 TYR A CA 1
ATOM 1538 C C . TYR A 1 184 ? -18.415 9.449 -18.064 1.00 59.91 184 TYR A C 1
ATOM 1540 O O . TYR A 1 184 ? -19.381 8.918 -18.617 1.00 59.91 184 TYR A O 1
ATOM 1548 N N . VAL A 1 185 ? -18.561 10.490 -17.244 1.00 58.34 185 VAL A N 1
ATOM 1549 C CA . VAL A 1 185 ? -19.829 11.207 -17.115 1.00 58.34 185 VAL A CA 1
ATOM 1550 C C . VAL A 1 185 ? -19.931 12.154 -18.303 1.00 58.34 185 VAL A C 1
ATOM 1552 O O . VAL A 1 185 ? -19.262 13.181 -18.368 1.00 58.34 185 VAL A O 1
ATOM 1555 N N . LYS A 1 186 ? -20.757 11.791 -19.286 1.00 47.06 186 LYS A N 1
ATOM 1556 C CA . LYS A 1 186 ? -21.059 12.650 -20.432 1.00 47.06 186 LYS A CA 1
ATOM 1557 C C . LYS A 1 186 ? -21.935 13.816 -19.957 1.00 47.06 186 LYS A C 1
ATOM 1559 O O . LYS A 1 186 ? -23.156 13.736 -19.995 1.00 47.06 186 LYS A O 1
ATOM 1564 N N . GLY A 1 187 ? -21.301 14.881 -19.484 1.00 58.31 187 GLY A N 1
ATOM 1565 C CA . GLY A 1 187 ? -21.947 16.107 -19.029 1.00 58.31 187 GLY A CA 1
ATOM 1566 C C . GLY A 1 187 ? -20.904 17.208 -18.918 1.00 58.31 187 GLY A C 1
ATOM 1567 O O . GLY A 1 187 ? -19.807 16.978 -18.422 1.00 58.31 187 GLY A O 1
ATOM 1568 N N . THR A 1 188 ? -21.206 18.386 -19.450 1.00 45.28 188 THR A N 1
ATOM 1569 C CA . THR A 1 188 ? -20.333 19.558 -19.373 1.00 45.28 188 THR A CA 1
ATOM 1570 C C . THR A 1 188 ? -20.057 19.885 -17.909 1.00 45.28 188 THR A C 1
ATOM 1572 O O . THR A 1 188 ? -20.975 20.292 -17.199 1.00 45.28 188 THR A O 1
ATOM 1575 N N . ALA A 1 189 ? -18.811 19.731 -17.461 1.00 50.47 189 ALA A N 1
ATOM 1576 C CA . ALA A 1 189 ? -18.349 20.401 -16.257 1.00 50.47 189 ALA A CA 1
ATOM 1577 C C . ALA A 1 189 ? -18.432 21.911 -16.529 1.00 50.47 189 ALA A C 1
ATOM 1579 O O . ALA A 1 189 ? -17.542 22.496 -17.141 1.00 50.47 189 ALA A O 1
ATOM 1580 N N . GLN A 1 190 ? -19.554 22.530 -16.164 1.00 42.59 190 GLN A N 1
ATOM 1581 C CA . GLN A 1 190 ? -19.571 23.962 -15.924 1.00 42.59 190 GLN A CA 1
ATOM 1582 C C . GLN A 1 190 ? -18.793 24.150 -14.628 1.00 42.59 190 GLN A C 1
ATOM 1584 O O . GLN A 1 190 ? -19.284 23.828 -13.549 1.00 42.59 190 GLN A O 1
ATOM 1589 N N . TYR A 1 191 ? -17.546 24.593 -14.749 1.00 42.84 191 TYR A N 1
ATOM 1590 C CA . TYR A 1 191 ? -16.868 25.200 -13.618 1.00 42.84 191 TYR A CA 1
ATOM 1591 C C . TYR A 1 191 ? -17.714 26.412 -13.220 1.00 42.84 191 TYR A C 1
ATOM 1593 O O . TYR A 1 191 ? -17.953 27.290 -14.049 1.00 42.84 191 TYR A O 1
ATOM 1601 N N . ALA A 1 192 ? -18.254 26.401 -12.003 1.00 45.72 192 ALA A N 1
ATOM 1602 C CA . ALA A 1 192 ? -18.798 27.613 -11.417 1.00 45.72 192 ALA A CA 1
ATOM 1603 C C . ALA A 1 192 ? -17.620 28.580 -11.222 1.00 45.72 192 ALA A C 1
ATOM 1605 O O . ALA A 1 192 ? -16.623 28.193 -10.609 1.00 45.72 192 ALA A O 1
ATOM 1606 N N . GLU A 1 193 ? -17.717 29.766 -11.825 1.00 40.94 193 GLU A N 1
ATOM 1607 C CA . GLU A 1 193 ? -16.813 30.898 -11.575 1.00 40.94 193 GLU A CA 1
ATOM 1608 C C . GLU A 1 193 ? -16.925 31.399 -10.130 1.00 40.94 193 GLU A C 1
ATOM 1610 O O . GLU A 1 193 ? -18.051 31.368 -9.573 1.00 40.94 193 GLU A O 1
#

Secondary structure (DSSP, 8-state):
-PPPP----------SS---------SSPPPP--EE----SS-TT-HHHHHHHTT--EE--TTGGGS-HHHHHHHHHHHHHHT-EEEEE---B-TTT--B-HHHHHHHHHHHTT-TTEEEEEEESSTTTTT--HHHHHHHHHHHHHH--S-EEEEEES--TTSTHHHH--TTS-SEEEEE------S------

Radius of gyration: 20.53 Å; chains: 1; bounding box: 57×64×49 Å

Organism: NCBI:txid412755

Foldseek 3Di:
DDDDDDDDDDDDDDDDDDDDPPPPDPDDQPPQDDEEEDQDLDCPVVPLVVCVVVVGAEYEHQCLVVDDPNSNVSNLVVSVVSNYAYAAEDPQADLVVRDGPLVVLLVVCLVPVVRPNYQEYEYEEAQLVSVRFLVSLLVSQVSSCVRHVHWYEYEHAQDCPPVSCVGHPHPNNGPYYHHDDDDPDPDDPPDDD

InterPro domains:
  IPR017853 Glycoside hydrolase superfamily [SSF51445] (42-163)